Protein AF-0000000083611308 (afdb_homodimer)

Sequence (288 aa):
MVLFYGETPVLLIVFLFNLFTIPSNGWVCGRLFSDLCLDQYDTSAIIVLSLLVIATVFSLIAAILQILCMVKLTYRYLLPSRIFSLCAALCAMASIFYYYEEFIQPSWSQDIALHVSGMISGLAIFQIANFIYVKVANGKLPKEMVLFYGETPVLLIVFLFNLFTIPSNGWVCGRLFSDLCLDQYDTSAIIVLSLLVIATVFSLIAAILQILCMVKLTYRYLLPSRIFSLCAALCAMASIFYYYEEFIQPSWSQDIALHVSGMISGLAIFQIANFIYVKVANGKLPKE

Radius of gyration: 19.96 Å; Cα contacts (8 Å, |Δi|>4): 461; chains: 2; bounding box: 42×67×54 Å

pLDDT: mean 87.14, std 11.05, range [43.41, 98.06]

Structure (mmCIF, N/CA/C/O backbone):
data_AF-0000000083611308-model_v1
#
loop_
_entity.id
_entity.type
_entity.pdbx_description
1 polymer 'Transmembrane protein 150B'
#
loop_
_atom_site.group_PDB
_atom_site.id
_atom_site.type_symbol
_atom_site.label_atom_id
_atom_site.label_alt_id
_atom_site.label_comp_id
_atom_site.label_asym_id
_atom_site.label_entity_id
_atom_site.label_seq_id
_atom_site.pdbx_PDB_ins_code
_atom_site.Cartn_x
_atom_site.Cartn_y
_atom_site.Cartn_z
_atom_site.occupancy
_atom_site.B_iso_or_equiv
_atom_site.auth_seq_id
_atom_site.auth_comp_id
_atom_site.auth_asym_id
_atom_site.auth_atom_id
_atom_site.pdbx_PDB_model_num
ATOM 1 N N . MET A 1 1 ? 3.895 20.406 8.797 1 46.47 1 MET A N 1
ATOM 2 C CA . MET A 1 1 ? 5.164 19.734 9.039 1 46.47 1 MET A CA 1
ATOM 3 C C . MET A 1 1 ? 4.957 18.234 9.234 1 46.47 1 MET A C 1
ATOM 5 O O . MET A 1 1 ? 5.793 17.422 8.828 1 46.47 1 MET A O 1
ATOM 9 N N . VAL A 1 2 ? 3.658 17.797 9.633 1 55.53 2 VAL A N 1
ATOM 10 C CA . VAL A 1 2 ? 3.354 16.484 10.203 1 55.53 2 VAL A CA 1
ATOM 11 C C . VAL A 1 2 ? 3.275 15.445 9.086 1 55.53 2 VAL A C 1
ATOM 13 O O . VAL A 1 2 ? 3.65 14.289 9.289 1 55.53 2 VAL A O 1
ATOM 16 N N . LEU A 1 3 ? 3.188 15.93 7.871 1 58.47 3 LEU A N 1
ATOM 17 C CA . LEU A 1 3 ? 2.92 14.984 6.797 1 58.47 3 LEU A CA 1
ATOM 18 C C . LEU A 1 3 ? 4.184 14.219 6.414 1 58.47 3 LEU A C 1
ATOM 20 O O . LEU A 1 3 ? 4.121 13.031 6.086 1 58.47 3 LEU A O 1
ATOM 24 N N . PHE A 1 4 ? 5.363 14.742 6.801 1 63.34 4 PHE A N 1
ATOM 25 C CA . PHE A 1 4 ? 6.641 14.227 6.32 1 63.34 4 PHE A CA 1
ATOM 26 C C . PHE A 1 4 ? 7.059 12.992 7.113 1 63.34 4 PHE A C 1
ATOM 28 O O . PHE A 1 4 ? 7.59 12.031 6.551 1 63.34 4 PHE A O 1
ATOM 35 N N . TYR A 1 5 ? 6.547 12.914 8.188 1 74.88 5 TYR A N 1
ATOM 36 C CA . TYR A 1 5 ? 7.086 11.898 9.086 1 74.88 5 TYR A CA 1
ATOM 37 C C . TYR A 1 5 ? 6.461 10.539 8.82 1 74.88 5 TYR A C 1
ATOM 39 O O . TYR A 1 5 ? 7.082 9.5 9.062 1 74.88 5 TYR A O 1
ATOM 47 N N . GLY A 1 6 ? 5.434 10.594 8.242 1 85.75 6 GLY A N 1
ATOM 48 C CA . GLY A 1 6 ? 4.801 9.32 7.938 1 85.75 6 GLY A CA 1
ATOM 49 C C . GLY A 1 6 ? 5.199 8.766 6.586 1 85.75 6 GLY A C 1
ATOM 50 O O . GLY A 1 6 ? 5.246 7.547 6.398 1 85.75 6 GLY A O 1
ATOM 51 N N . GLU A 1 7 ? 5.613 9.562 5.715 1 91.56 7 GLU A N 1
ATOM 52 C CA . GLU A 1 7 ? 5.895 9.148 4.344 1 91.56 7 GLU A CA 1
ATOM 53 C C . GLU A 1 7 ? 7.27 8.5 4.238 1 91.56 7 GLU A C 1
ATOM 55 O O . GLU A 1 7 ? 7.441 7.504 3.529 1 91.56 7 GLU A O 1
ATOM 60 N N . THR A 1 8 ? 8.25 9 4.977 1 93.19 8 THR A N 1
ATOM 61 C CA . THR A 1 8 ? 9.641 8.586 4.844 1 93.19 8 THR A CA 1
ATOM 62 C C . THR A 1 8 ? 9.805 7.109 5.191 1 93.19 8 THR A C 1
ATOM 64 O O . THR A 1 8 ? 10.406 6.352 4.43 1 93.19 8 THR A O 1
ATOM 67 N N . PRO A 1 9 ? 9.242 6.645 6.289 1 93.94 9 PRO A N 1
ATOM 68 C CA . PRO A 1 9 ? 9.406 5.223 6.594 1 93.94 9 PRO A CA 1
ATOM 69 C C . PRO A 1 9 ? 8.805 4.316 5.523 1 93.94 9 PRO A C 1
ATOM 71 O O . PRO A 1 9 ? 9.352 3.248 5.23 1 93.94 9 PRO A O 1
ATOM 74 N N . VAL A 1 10 ? 7.68 4.652 5.004 1 95.31 10 VAL A N 1
ATOM 75 C CA . VAL A 1 10 ? 7.062 3.838 3.961 1 95.31 10 VAL A CA 1
ATOM 76 C C . VAL A 1 10 ? 8.008 3.732 2.764 1 95.31 10 VAL A C 1
ATOM 78 O O . VAL A 1 10 ? 8.242 2.639 2.244 1 95.31 10 VAL A O 1
ATOM 81 N N . LEU A 1 11 ? 8.578 4.84 2.379 1 96.31 11 LEU A N 1
ATOM 82 C CA . LEU A 1 11 ? 9.484 4.879 1.235 1 96.31 11 LEU A CA 1
ATOM 83 C C . LEU A 1 11 ? 10.727 4.035 1.497 1 96.31 11 LEU A C 1
ATOM 85 O O . LEU A 1 11 ? 11.18 3.305 0.616 1 96.31 11 LEU A O 1
ATOM 89 N N . LEU A 1 12 ? 11.203 4.121 2.68 1 96.25 12 LEU A N 1
ATOM 90 C CA . LEU A 1 12 ? 12.398 3.357 3.031 1 96.25 12 LEU A CA 1
ATOM 91 C C . LEU A 1 12 ? 12.086 1.865 3.094 1 96.25 12 LEU A C 1
ATOM 93 O O . LEU A 1 12 ? 12.914 1.04 2.693 1 96.25 12 LEU A O 1
ATOM 97 N N . ILE A 1 13 ? 10.992 1.518 3.611 1 96.56 13 ILE A N 1
ATOM 98 C CA . ILE A 1 13 ? 10.578 0.117 3.662 1 96.56 13 ILE A CA 1
ATOM 99 C C . ILE A 1 13 ? 10.445 -0.433 2.244 1 96.56 13 ILE A C 1
ATOM 101 O O . ILE A 1 13 ? 10.93 -1.529 1.949 1 96.56 13 ILE A O 1
ATOM 105 N N . VAL A 1 14 ? 9.781 0.345 1.371 1 96.69 14 VAL A N 1
ATOM 106 C CA . VAL A 1 14 ? 9.641 -0.048 -0.026 1 96.69 14 VAL A CA 1
ATOM 107 C C . VAL A 1 14 ? 11.016 -0.254 -0.651 1 96.69 14 VAL A C 1
ATOM 109 O O . VAL A 1 14 ? 11.258 -1.26 -1.322 1 96.69 14 VAL A O 1
ATOM 112 N N . PHE A 1 15 ? 11.961 0.652 -0.406 1 97.06 15 PHE A N 1
ATOM 113 C CA . PHE A 1 15 ? 13.32 0.576 -0.924 1 97.06 15 PHE A CA 1
ATOM 114 C C . PHE A 1 15 ? 14.016 -0.686 -0.429 1 97.06 15 PHE A C 1
ATOM 116 O O . PHE A 1 15 ? 14.586 -1.438 -1.223 1 97.06 15 PHE A O 1
ATOM 123 N N . LEU A 1 16 ? 13.922 -0.961 0.842 1 97.12 16 LEU A N 1
ATOM 124 C CA . LEU A 1 16 ? 14.633 -2.07 1.466 1 97.12 16 LEU A CA 1
ATOM 125 C C . LEU A 1 16 ? 14.086 -3.408 0.985 1 97.12 16 LEU A C 1
ATOM 127 O O . LEU A 1 16 ? 14.852 -4.336 0.707 1 97.12 16 LEU A O 1
ATOM 131 N N . PHE A 1 17 ? 12.797 -3.529 0.882 1 96.38 17 PHE A N 1
ATOM 132 C CA . PHE A 1 17 ? 12.211 -4.785 0.435 1 96.38 17 PHE A CA 1
ATOM 133 C C . PHE A 1 17 ? 12.57 -5.066 -1.018 1 96.38 17 PHE A C 1
ATOM 135 O O . PHE A 1 17 ? 12.867 -6.211 -1.379 1 96.38 17 PHE A O 1
ATOM 142 N N . ASN A 1 18 ? 12.586 -4.047 -1.811 1 95.12 18 ASN A N 1
ATOM 143 C CA . ASN A 1 18 ? 12.984 -4.254 -3.199 1 95.12 18 ASN A CA 1
ATOM 144 C C . ASN A 1 18 ? 14.461 -4.617 -3.311 1 95.12 18 ASN A C 1
ATOM 146 O O . ASN A 1 18 ? 14.844 -5.449 -4.137 1 95.12 18 ASN A O 1
ATOM 150 N N . LEU A 1 19 ? 15.273 -3.98 -2.502 1 93.69 19 LEU A N 1
ATOM 151 C CA . LEU A 1 19 ? 16.688 -4.297 -2.48 1 93.69 19 LEU A CA 1
ATOM 152 C C . LEU A 1 19 ? 16.922 -5.758 -2.105 1 93.69 19 LEU A C 1
ATOM 154 O O . LEU A 1 19 ? 17.891 -6.375 -2.564 1 93.69 19 LEU A O 1
ATOM 158 N N . PHE A 1 20 ? 16.078 -6.211 -1.318 1 93.44 20 PHE A N 1
ATOM 159 C CA . PHE A 1 20 ? 16.172 -7.594 -0.864 1 93.44 20 PHE A CA 1
ATOM 160 C C . PHE A 1 20 ? 15.594 -8.547 -1.905 1 93.44 20 PHE A C 1
ATOM 162 O O . PHE A 1 20 ? 16.203 -9.578 -2.211 1 93.44 20 PHE A O 1
ATOM 169 N N . THR A 1 21 ? 14.453 -8.227 -2.484 1 92.06 21 THR A N 1
ATOM 170 C CA . THR A 1 21 ? 13.695 -9.141 -3.33 1 92.06 21 THR A CA 1
ATOM 171 C C . THR A 1 21 ? 14.336 -9.266 -4.707 1 92.06 21 THR A C 1
ATOM 173 O O . THR A 1 21 ? 14.375 -10.352 -5.289 1 92.06 21 THR A O 1
ATOM 176 N N . ILE A 1 22 ? 14.906 -8.234 -5.254 1 90.25 22 ILE A N 1
ATOM 177 C CA . ILE A 1 22 ? 15.398 -8.203 -6.625 1 90.25 22 ILE A CA 1
ATOM 178 C C . ILE A 1 22 ? 16.531 -9.219 -6.793 1 90.25 22 ILE A C 1
ATOM 180 O O . ILE A 1 22 ? 16.5 -10.047 -7.703 1 90.25 22 ILE A O 1
ATOM 184 N N . PRO A 1 23 ? 17.469 -9.289 -5.898 1 89.81 23 PRO A N 1
ATOM 185 C CA . PRO A 1 23 ? 18.562 -10.25 -6.09 1 89.81 23 PRO A CA 1
ATOM 186 C C . PRO A 1 23 ? 18.25 -11.625 -5.5 1 89.81 23 PRO A C 1
ATOM 188 O O . PRO A 1 23 ? 19.062 -12.539 -5.578 1 89.81 23 PRO A O 1
ATOM 191 N N . SER A 1 24 ? 17.078 -11.797 -4.969 1 90.44 24 SER A N 1
ATOM 192 C CA . SER A 1 24 ? 16.75 -13.055 -4.312 1 90.44 24 SER A CA 1
ATOM 193 C C . SER A 1 24 ? 16.453 -14.148 -5.328 1 90.44 24 SER A C 1
ATOM 195 O O . SER A 1 24 ? 16.172 -13.859 -6.496 1 90.44 24 SER A O 1
ATOM 197 N N . ASN A 1 25 ? 16.453 -15.438 -4.879 1 88.56 25 ASN A N 1
ATOM 198 C CA . ASN A 1 25 ? 16.203 -16.578 -5.746 1 88.56 25 ASN A CA 1
ATOM 199 C C . ASN A 1 25 ? 14.719 -16.953 -5.773 1 88.56 25 ASN A C 1
ATOM 201 O O . ASN A 1 25 ? 14.359 -18.047 -6.188 1 88.56 25 ASN A O 1
ATOM 205 N N . GLY A 1 26 ? 13.898 -16 -5.41 1 87.5 26 GLY A N 1
ATOM 206 C CA . GLY A 1 26 ? 12.484 -16.328 -5.285 1 87.5 26 GLY A CA 1
ATOM 207 C C . GLY A 1 26 ? 11.68 -15.992 -6.527 1 87.5 26 GLY A C 1
ATOM 208 O O . GLY A 1 26 ? 10.461 -15.844 -6.465 1 87.5 26 GLY A O 1
ATOM 209 N N . TRP A 1 27 ? 12.375 -15.828 -7.559 1 87.81 27 TRP A N 1
ATOM 210 C CA . TRP A 1 27 ? 11.688 -15.594 -8.828 1 87.81 27 TRP A CA 1
ATOM 211 C C . TRP A 1 27 ? 11.57 -16.875 -9.625 1 87.81 27 TRP A C 1
ATOM 213 O O . TRP A 1 27 ? 12.25 -17.875 -9.336 1 87.81 27 TRP A O 1
ATOM 223 N N . VAL A 1 28 ? 10.719 -16.922 -10.594 1 83.19 28 VAL A N 1
ATOM 224 C CA . VAL A 1 28 ? 10.43 -18.141 -11.352 1 83.19 28 VAL A CA 1
ATOM 225 C C . VAL A 1 28 ? 11.719 -18.672 -11.977 1 83.19 28 VAL A C 1
ATOM 227 O O . VAL A 1 28 ? 11.93 -19.891 -12.031 1 83.19 28 VAL A O 1
ATOM 230 N N . CYS A 1 29 ? 12.547 -17.891 -12.336 1 83.06 29 CYS A N 1
ATOM 231 C CA . CYS A 1 29 ? 13.789 -18.281 -12.984 1 83.06 29 CYS A CA 1
ATOM 232 C C . CYS A 1 29 ? 14.953 -18.25 -12 1 83.06 29 CYS A C 1
ATOM 234 O O . CYS A 1 29 ? 16.125 -18.25 -12.398 1 83.06 29 CYS A O 1
ATOM 236 N N . GLY A 1 30 ? 14.586 -18.219 -10.734 1 85.94 30 GLY A N 1
ATOM 237 C CA . GLY A 1 30 ? 15.617 -18.078 -9.719 1 85.94 30 GLY A CA 1
ATOM 238 C C . GLY A 1 30 ? 15.898 -16.625 -9.367 1 85.94 30 GLY A C 1
ATOM 239 O O . GLY A 1 30 ? 15.023 -15.922 -8.867 1 85.94 30 GLY A O 1
ATOM 240 N N . ARG A 1 31 ? 17.094 -16.25 -9.859 1 85.75 31 ARG A N 1
ATOM 241 C CA . ARG A 1 31 ? 17.406 -14.828 -9.68 1 85.75 31 ARG A CA 1
ATOM 242 C C . ARG A 1 31 ? 17.156 -14.047 -10.961 1 85.75 31 ARG A C 1
ATOM 244 O O . ARG A 1 31 ? 17.516 -14.492 -12.055 1 85.75 31 ARG A O 1
ATOM 251 N N . LEU A 1 32 ? 16.5 -12.844 -10.789 1 84.5 32 LEU A N 1
ATOM 252 C CA . LEU A 1 32 ? 16.078 -12.07 -11.945 1 84.5 32 LEU A CA 1
ATOM 253 C C . LEU A 1 32 ? 17.281 -11.68 -12.812 1 84.5 32 LEU A C 1
ATOM 255 O O . LEU A 1 32 ? 17.141 -11.539 -14.031 1 84.5 32 LEU A O 1
ATOM 259 N N . PHE A 1 33 ? 18.438 -11.516 -12.219 1 82.5 33 PHE A N 1
ATOM 260 C CA . PHE A 1 33 ? 19.578 -11.078 -13 1 82.5 33 PHE A CA 1
ATOM 261 C C . PHE A 1 33 ? 20.516 -12.234 -13.297 1 82.5 33 PHE A C 1
ATOM 263 O O . PHE A 1 33 ? 21.641 -12.031 -13.766 1 82.5 33 PHE A O 1
ATOM 270 N N . SER A 1 34 ? 20.047 -13.422 -13.008 1 84.88 34 SER A N 1
ATOM 271 C CA . SER A 1 34 ? 20.859 -14.586 -13.297 1 84.88 34 SER A CA 1
ATOM 272 C C . SER A 1 34 ? 20.922 -14.867 -14.797 1 84.88 34 SER A C 1
ATOM 274 O O . SER A 1 34 ? 20 -14.484 -15.531 1 84.88 34 SER A O 1
ATOM 276 N N . ASP A 1 35 ? 22 -15.578 -15.164 1 85.56 35 ASP A N 1
ATOM 277 C CA . ASP A 1 35 ? 22.141 -15.977 -16.562 1 85.56 35 ASP A CA 1
ATO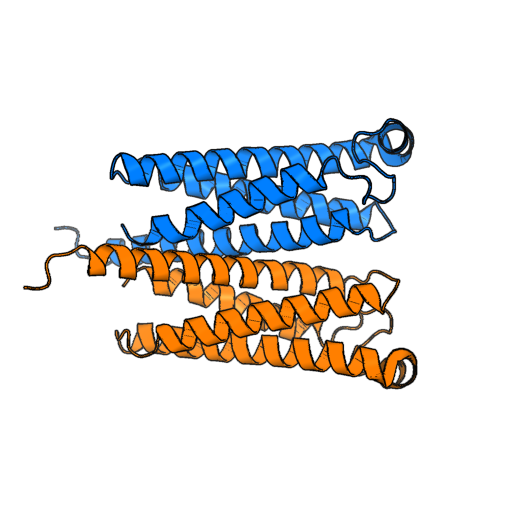M 278 C C . ASP A 1 35 ? 20.969 -16.844 -17 1 85.56 35 ASP A C 1
ATOM 280 O O . ASP A 1 35 ? 20.484 -16.719 -18.125 1 85.56 35 ASP A O 1
ATOM 284 N N . LEU A 1 36 ? 20.531 -17.594 -16.125 1 83.44 36 LEU A N 1
ATOM 285 C CA . LEU A 1 36 ? 19.406 -18.484 -16.422 1 83.44 36 LEU A CA 1
ATOM 286 C C . LEU A 1 36 ? 18.156 -17.672 -16.781 1 83.44 36 LEU A C 1
ATOM 288 O O . LEU A 1 36 ? 17.484 -17.984 -17.766 1 83.44 36 LEU A O 1
ATOM 292 N N . CYS A 1 37 ? 17.906 -16.672 -16.047 1 82 37 CYS A N 1
ATOM 293 C CA . CYS A 1 37 ? 16.703 -15.875 -16.266 1 82 37 CYS A CA 1
ATOM 294 C C . CYS A 1 37 ? 16.859 -15.008 -17.516 1 82 37 CYS A C 1
ATOM 296 O O . CYS A 1 37 ? 15.93 -14.867 -18.312 1 82 37 CYS A O 1
ATOM 298 N N . LEU A 1 38 ? 18.031 -14.5 -17.688 1 83.19 38 LEU A N 1
ATOM 299 C CA . LEU A 1 38 ? 18.281 -13.594 -18.797 1 83.19 38 LEU A CA 1
ATOM 300 C C . LEU A 1 38 ? 18.344 -14.359 -20.109 1 83.19 38 LEU A C 1
ATOM 302 O O . LEU A 1 38 ? 17.984 -13.82 -21.172 1 83.19 38 LEU A O 1
ATOM 306 N N . ASP A 1 39 ? 18.703 -15.602 -20.062 1 84.19 39 ASP A N 1
ATOM 307 C CA . ASP A 1 39 ? 18.766 -16.438 -21.266 1 84.19 39 ASP A CA 1
ATOM 308 C C . ASP A 1 39 ? 17.359 -16.922 -21.641 1 84.19 39 ASP A C 1
ATOM 310 O O . ASP A 1 39 ? 17.016 -16.953 -22.828 1 84.19 39 ASP A O 1
ATOM 314 N N . GLN A 1 40 ? 16.578 -17.219 -20.609 1 81.5 40 GLN A N 1
ATOM 315 C CA . GLN A 1 40 ? 15.281 -17.844 -20.844 1 81.5 40 GLN A CA 1
ATOM 316 C C . GLN A 1 40 ? 14.211 -16.797 -21.141 1 81.5 40 GLN A C 1
ATOM 318 O O . GLN A 1 40 ? 13.32 -17.031 -21.969 1 81.5 40 GLN A O 1
ATOM 323 N N . TYR A 1 41 ? 14.211 -15.688 -20.422 1 77.56 41 TYR A N 1
ATOM 324 C CA . TYR A 1 41 ? 13.156 -14.688 -20.547 1 77.56 41 TYR A CA 1
ATOM 325 C C . TYR A 1 41 ? 13.711 -13.359 -21.016 1 77.56 41 TYR A C 1
ATOM 327 O O . TYR A 1 41 ? 13.141 -12.305 -20.75 1 77.56 41 TYR A O 1
ATOM 335 N N . ASP A 1 42 ? 14.82 -13.305 -21.672 1 79.75 42 ASP A N 1
ATOM 336 C CA . ASP A 1 42 ? 15.719 -12.242 -22.094 1 79.75 42 ASP A CA 1
ATOM 337 C C . ASP A 1 42 ? 15.047 -10.875 -21.984 1 79.75 42 ASP A C 1
ATOM 339 O O . ASP A 1 42 ? 15.219 -10.172 -20.984 1 79.75 42 ASP A O 1
ATOM 343 N N . THR A 1 43 ? 13.953 -10.711 -22.938 1 83.56 43 THR A N 1
ATOM 344 C CA . THR A 1 43 ? 13.406 -9.359 -23.016 1 83.56 43 THR A CA 1
ATOM 345 C C . THR A 1 43 ? 12.461 -9.094 -21.844 1 83.56 43 THR A C 1
ATOM 347 O O . THR A 1 43 ? 12.5 -8.016 -21.25 1 83.56 43 THR A O 1
ATOM 350 N N . SER A 1 44 ? 11.75 -10.07 -21.516 1 86.88 44 SER A N 1
ATOM 351 C CA . SER A 1 44 ? 10.758 -9.891 -20.453 1 86.88 44 SER A CA 1
ATOM 352 C C . SER A 1 44 ? 11.43 -9.719 -19.094 1 86.88 44 SER A C 1
ATOM 354 O O . SER A 1 44 ? 11.031 -8.859 -18.297 1 86.88 44 SER A O 1
ATOM 356 N N . ALA A 1 45 ? 12.461 -10.461 -18.906 1 87.38 45 ALA A N 1
ATOM 357 C CA . ALA A 1 45 ? 13.18 -10.375 -17.641 1 87.38 45 ALA A CA 1
ATOM 358 C C . ALA A 1 45 ? 13.867 -9.016 -17.5 1 87.38 45 ALA A C 1
ATOM 360 O O . ALA A 1 45 ? 13.875 -8.422 -16.406 1 87.38 45 ALA A O 1
ATOM 361 N N . ILE A 1 46 ? 14.367 -8.523 -18.625 1 89 46 ILE A N 1
ATOM 362 C CA . ILE A 1 46 ? 15.07 -7.25 -18.625 1 89 46 ILE A CA 1
ATOM 363 C C . ILE A 1 46 ? 14.086 -6.117 -18.328 1 89 46 ILE A C 1
ATOM 365 O O . ILE A 1 46 ? 14.398 -5.191 -17.578 1 89 46 ILE A O 1
ATOM 369 N N . ILE A 1 47 ? 12.938 -6.148 -18.906 1 91.56 47 ILE A N 1
ATOM 370 C CA . ILE A 1 47 ? 11.93 -5.117 -18.703 1 91.56 47 ILE A CA 1
ATOM 371 C C . ILE A 1 47 ? 11.5 -5.113 -17.234 1 91.56 47 ILE A C 1
ATOM 373 O O . ILE A 1 47 ? 11.461 -4.059 -16.594 1 91.56 47 ILE A O 1
ATOM 377 N N . VAL A 1 48 ? 11.242 -6.297 -16.688 1 92.19 48 VAL A N 1
ATOM 378 C CA . VAL A 1 48 ? 10.812 -6.43 -15.297 1 92.19 48 VAL A CA 1
ATOM 379 C C . VAL A 1 48 ? 11.906 -5.914 -14.367 1 92.19 48 VAL A C 1
ATOM 381 O O . VAL A 1 48 ? 11.648 -5.105 -13.477 1 92.19 48 VAL A O 1
ATOM 384 N N . LEU A 1 49 ? 13.055 -6.371 -14.633 1 92.06 49 LEU A N 1
ATOM 385 C CA . LEU A 1 49 ? 14.188 -5.984 -13.805 1 92.06 49 LEU A CA 1
ATOM 386 C C . LEU A 1 49 ? 14.438 -4.48 -13.891 1 92.06 49 LEU A C 1
ATOM 388 O O . LEU A 1 49 ? 14.617 -3.82 -12.859 1 92.06 49 LEU A O 1
ATOM 392 N N . SER A 1 50 ? 14.438 -3.912 -15.039 1 93.44 50 SER A N 1
ATOM 393 C CA . SER A 1 50 ? 14.695 -2.488 -15.227 1 93.44 50 SER A CA 1
ATOM 394 C C . SER A 1 50 ? 13.648 -1.64 -14.508 1 93.44 50 SER A C 1
ATOM 396 O O . SER A 1 50 ? 13.992 -0.692 -13.797 1 93.44 50 SER A O 1
ATOM 398 N N . LEU A 1 51 ? 12.43 -1.983 -14.672 1 96.12 51 LEU A N 1
ATOM 399 C CA . LEU A 1 51 ? 11.344 -1.231 -14.047 1 96.12 51 LEU A CA 1
ATOM 400 C C . LEU A 1 51 ? 11.43 -1.318 -12.523 1 96.12 51 LEU A C 1
ATOM 402 O O . LEU A 1 51 ? 11.211 -0.324 -11.828 1 96.12 51 LEU A O 1
ATOM 406 N N . LEU A 1 52 ? 11.727 -2.488 -12.031 1 96 52 LEU A N 1
ATOM 407 C CA . LEU A 1 52 ? 11.836 -2.668 -10.586 1 96 52 LEU A CA 1
ATOM 408 C C . LEU A 1 52 ? 13.023 -1.882 -10.031 1 96 52 LEU A C 1
ATOM 410 O O . LEU A 1 52 ? 12.922 -1.271 -8.961 1 96 52 LEU A O 1
ATOM 414 N N . VAL A 1 53 ? 14.109 -1.877 -10.727 1 94.75 53 VAL A N 1
ATOM 415 C CA . VAL A 1 53 ? 15.289 -1.137 -10.297 1 94.75 53 VAL A CA 1
ATOM 416 C C . VAL A 1 53 ? 15 0.362 -10.312 1 94.75 53 VAL A C 1
ATOM 418 O O . VAL A 1 53 ? 15.352 1.081 -9.375 1 94.75 53 VAL A O 1
ATOM 421 N N . ILE A 1 54 ? 14.328 0.819 -11.328 1 95.88 54 ILE A N 1
ATOM 422 C CA . ILE A 1 54 ? 13.945 2.225 -11.398 1 95.88 54 ILE A CA 1
ATOM 423 C C . ILE A 1 54 ? 13.031 2.574 -10.227 1 95.88 54 ILE A C 1
ATOM 425 O O . ILE A 1 54 ? 13.219 3.6 -9.57 1 95.88 54 ILE A O 1
ATOM 429 N N . ALA A 1 55 ? 12.039 1.74 -9.977 1 97.31 55 ALA A N 1
ATOM 430 C CA . ALA A 1 55 ? 11.141 1.959 -8.844 1 97.31 55 ALA A CA 1
ATOM 431 C C . ALA A 1 55 ? 11.914 2.045 -7.531 1 97.31 55 ALA A C 1
ATOM 433 O O . ALA A 1 55 ? 11.617 2.891 -6.684 1 97.31 55 ALA A O 1
ATOM 434 N N . THR A 1 56 ? 12.898 1.211 -7.379 1 97.12 56 THR A N 1
ATOM 435 C CA . THR A 1 56 ? 13.711 1.161 -6.168 1 97.12 56 THR A CA 1
ATOM 436 C C . THR A 1 56 ? 14.531 2.439 -6.008 1 97.12 56 THR A C 1
ATOM 438 O O . THR A 1 56 ? 14.523 3.057 -4.941 1 97.12 56 THR A O 1
ATOM 441 N N . VAL A 1 57 ? 15.156 2.84 -7.035 1 96.81 57 VAL A N 1
ATOM 442 C CA . VAL A 1 57 ? 15.984 4.043 -7 1 96.81 57 VAL A CA 1
ATOM 443 C C . VAL A 1 57 ? 15.109 5.266 -6.758 1 96.81 57 VAL A C 1
ATOM 445 O O . VAL A 1 57 ? 15.445 6.133 -5.949 1 96.81 57 VAL A O 1
ATOM 448 N N . PHE A 1 58 ? 14 5.344 -7.434 1 97.94 58 PHE A N 1
ATOM 449 C CA . PHE A 1 58 ? 13.094 6.477 -7.27 1 97.94 58 PHE A CA 1
ATOM 450 C C . PHE A 1 58 ? 12.555 6.535 -5.844 1 97.94 58 PHE A C 1
ATOM 452 O O . PHE A 1 58 ? 12.352 7.621 -5.297 1 97.94 58 PHE A O 1
ATOM 459 N N . SER A 1 59 ? 12.266 5.352 -5.234 1 97.5 59 SER A N 1
ATOM 460 C CA . SER A 1 59 ? 11.828 5.336 -3.844 1 97.5 59 SER A CA 1
ATOM 461 C C . SER A 1 59 ? 12.906 5.887 -2.916 1 97.5 59 SER A C 1
ATOM 463 O O . SER A 1 59 ? 12.602 6.625 -1.976 1 97.5 59 SER A O 1
ATOM 465 N N . LEU A 1 60 ? 14.117 5.559 -3.156 1 97.38 60 LEU A N 1
ATOM 466 C CA . LEU A 1 60 ? 15.227 6.062 -2.359 1 97.38 60 LEU A CA 1
ATOM 467 C C . LEU A 1 60 ? 15.383 7.57 -2.525 1 97.38 60 LEU A C 1
ATOM 469 O O . LEU A 1 60 ? 15.555 8.297 -1.542 1 97.38 60 LEU A O 1
ATOM 473 N N . ILE A 1 61 ? 15.328 8.031 -3.748 1 97.19 61 ILE A N 1
ATOM 474 C CA . ILE A 1 61 ? 15.445 9.461 -4.012 1 97.19 61 ILE A CA 1
ATOM 475 C C . ILE A 1 61 ? 14.32 10.211 -3.301 1 97.19 61 ILE A C 1
ATOM 477 O O . ILE A 1 61 ? 14.562 11.234 -2.66 1 97.19 61 ILE A O 1
ATOM 481 N N . ALA A 1 62 ? 13.102 9.68 -3.428 1 96.62 62 ALA A N 1
ATOM 482 C CA . ALA A 1 62 ? 11.961 10.305 -2.756 1 96.62 62 ALA A CA 1
ATOM 483 C C . ALA A 1 62 ? 12.188 10.367 -1.249 1 96.62 62 ALA A C 1
ATOM 485 O O . ALA A 1 62 ? 11.914 11.398 -0.621 1 96.62 62 ALA A O 1
ATOM 486 N N . ALA A 1 63 ? 12.727 9.336 -0.678 1 95.88 63 ALA A N 1
ATOM 487 C CA . ALA A 1 63 ? 12.992 9.297 0.758 1 95.88 63 ALA A CA 1
ATOM 488 C C . ALA A 1 63 ? 14.047 10.32 1.149 1 95.88 63 ALA A C 1
ATOM 490 O O . ALA A 1 63 ? 13.891 11.031 2.148 1 95.88 63 ALA A O 1
ATOM 491 N N . ILE A 1 64 ? 15.07 10.375 0.368 1 96 64 ILE A N 1
ATOM 492 C CA . ILE A 1 64 ? 16.141 11.32 0.642 1 96 64 ILE A CA 1
ATOM 493 C C . ILE A 1 64 ? 15.609 12.75 0.595 1 96 64 ILE A C 1
ATOM 495 O O . ILE A 1 64 ? 15.914 13.562 1.471 1 96 64 ILE A O 1
ATOM 499 N N . LEU A 1 65 ? 14.828 13.07 -0.398 1 94.94 65 LEU A N 1
ATOM 500 C CA . LEU A 1 65 ? 14.25 14.398 -0.534 1 94.94 65 LEU A CA 1
ATOM 501 C C . LEU A 1 65 ? 13.336 14.719 0.642 1 94.94 65 LEU A C 1
ATOM 503 O O . LEU A 1 65 ? 13.328 15.844 1.141 1 94.94 65 LEU A O 1
ATOM 507 N N . GLN A 1 66 ? 12.602 13.719 1.1 1 92 66 GLN A N 1
ATOM 508 C CA . GLN A 1 66 ? 11.742 13.922 2.264 1 92 66 GLN A CA 1
ATOM 509 C C . GLN A 1 66 ? 12.562 14.18 3.52 1 92 66 GLN A C 1
ATOM 511 O O . GLN A 1 66 ? 12.219 15.039 4.332 1 92 66 GLN A O 1
ATOM 516 N N . ILE A 1 67 ? 13.594 13.445 3.672 1 91.75 67 ILE A N 1
ATOM 517 C CA . ILE A 1 67 ? 14.477 13.617 4.82 1 91.75 67 ILE A CA 1
ATOM 518 C C . ILE A 1 67 ? 15.094 15.016 4.793 1 91.75 67 ILE A C 1
ATOM 520 O O . ILE A 1 67 ? 15.195 15.68 5.824 1 91.75 67 ILE A O 1
ATOM 524 N N . LEU A 1 68 ? 15.477 15.469 3.637 1 92.19 68 LEU A N 1
ATOM 525 C CA . LEU A 1 68 ? 16.031 16.812 3.498 1 92.19 68 LEU A CA 1
ATOM 526 C C . LEU A 1 68 ? 15.008 17.875 3.9 1 92.19 68 LEU A C 1
ATOM 528 O O . LEU A 1 68 ? 15.367 18.875 4.516 1 92.19 68 LEU A O 1
ATOM 532 N N . CYS A 1 69 ? 13.742 17.594 3.531 1 87.62 69 CYS A N 1
ATOM 533 C CA . CYS A 1 69 ? 12.688 18.516 3.957 1 87.62 69 CYS A CA 1
ATOM 534 C C . CYS A 1 69 ? 12.594 18.578 5.477 1 87.62 69 CYS A C 1
ATOM 536 O O . CYS A 1 69 ? 12.43 19.656 6.051 1 87.62 69 CYS A O 1
ATOM 538 N N . MET A 1 70 ? 12.758 17.484 6.133 1 84.38 70 MET A N 1
ATOM 539 C CA . MET A 1 70 ? 12.625 17.391 7.586 1 84.38 70 MET A CA 1
ATOM 540 C C . MET A 1 70 ? 13.812 18.031 8.281 1 84.38 70 MET A C 1
ATOM 542 O O . MET A 1 70 ? 13.641 18.797 9.242 1 84.38 70 MET A O 1
ATOM 546 N N . VAL A 1 71 ? 14.961 17.781 7.797 1 86.56 71 VAL A N 1
ATOM 547 C CA . VAL A 1 71 ? 16.188 18.25 8.453 1 86.56 71 VAL A CA 1
ATOM 548 C C . VAL A 1 71 ? 16.344 19.75 8.234 1 86.56 71 VAL A C 1
ATOM 550 O O . VAL A 1 71 ? 16.688 20.484 9.164 1 86.56 71 VAL A O 1
ATOM 553 N N . LYS A 1 72 ? 16.031 20.234 7.105 1 89.31 72 LYS A N 1
ATOM 554 C CA . LYS A 1 72 ? 16.219 21.641 6.785 1 89.31 72 LYS A CA 1
ATOM 555 C C . LYS A 1 72 ? 14.953 22.438 7.109 1 89.31 72 LYS A C 1
ATOM 557 O O . LYS A 1 72 ? 14.922 23.672 6.938 1 89.31 72 LYS A O 1
ATOM 562 N N . LEU A 1 73 ? 13.93 21.672 7.473 1 83.62 73 LEU A N 1
ATOM 563 C CA . LEU A 1 73 ? 12.672 22.312 7.824 1 83.62 73 LEU A CA 1
ATOM 564 C C . LEU A 1 73 ? 12.18 23.203 6.68 1 83.62 73 LEU A C 1
ATOM 566 O O . LEU A 1 73 ? 11.867 24.375 6.891 1 83.62 73 LEU A O 1
ATOM 570 N N . THR A 1 74 ? 12.195 22.641 5.477 1 86 74 THR A N 1
ATOM 571 C CA . THR A 1 74 ? 11.742 23.344 4.281 1 86 74 THR A CA 1
ATOM 572 C C . THR A 1 74 ? 10.789 22.484 3.471 1 86 74 THR A C 1
ATOM 574 O O . THR A 1 74 ? 10.812 21.25 3.586 1 86 74 THR A O 1
ATOM 577 N N . TYR A 1 75 ? 9.93 23.125 2.619 1 84.5 75 TYR A N 1
ATOM 578 C CA . TYR A 1 75 ? 8.984 22.406 1.775 1 84.5 75 TYR A CA 1
ATOM 579 C C . TYR A 1 75 ? 9.445 22.391 0.324 1 84.5 75 TYR A C 1
ATOM 581 O O . TYR A 1 75 ? 8.734 21.891 -0.555 1 84.5 75 TYR A O 1
ATOM 589 N N . ARG A 1 76 ? 10.602 22.844 0.079 1 88 76 ARG A N 1
ATOM 590 C CA . ARG A 1 76 ? 11.125 23.031 -1.271 1 88 76 ARG A CA 1
ATOM 591 C C . ARG A 1 76 ? 11.211 21.703 -2.01 1 88 76 ARG A C 1
ATOM 593 O O . ARG A 1 76 ? 11 21.641 -3.223 1 88 76 ARG A O 1
ATOM 600 N N . TYR A 1 77 ? 11.469 20.625 -1.271 1 90.81 77 TYR A N 1
ATOM 601 C CA . TYR A 1 77 ? 11.734 19.344 -1.918 1 90.81 77 TYR A CA 1
ATOM 602 C C . TYR A 1 77 ? 10.523 18.422 -1.825 1 90.81 77 TYR A C 1
ATOM 604 O O . TYR A 1 77 ? 10.578 17.266 -2.23 1 90.81 77 TYR A O 1
ATOM 612 N N . LEU A 1 78 ? 9.438 18.938 -1.366 1 88.56 78 LEU A N 1
ATOM 613 C CA . LEU A 1 78 ? 8.258 18.109 -1.128 1 88.56 78 LEU A CA 1
ATOM 614 C C . LEU A 1 78 ? 7.629 17.656 -2.443 1 88.56 78 LEU A C 1
ATOM 616 O O . LEU A 1 78 ? 7.352 16.469 -2.633 1 88.56 78 LEU A O 1
ATOM 620 N N . LEU A 1 79 ? 7.457 18.625 -3.344 1 89.94 79 LEU A N 1
ATOM 621 C CA . LEU A 1 79 ? 6.809 18.312 -4.609 1 89.94 79 LEU A CA 1
ATOM 622 C C . LEU A 1 79 ? 7.652 17.328 -5.422 1 89.94 79 LEU A C 1
ATOM 624 O O . LEU A 1 79 ? 7.148 16.297 -5.883 1 89.94 79 LEU A O 1
ATOM 628 N N . PRO A 1 80 ? 8.922 17.625 -5.59 1 94.12 80 PRO A N 1
ATOM 629 C CA . PRO A 1 80 ? 9.75 16.625 -6.277 1 94.12 80 PRO A CA 1
ATOM 630 C C . PRO A 1 80 ? 9.695 15.25 -5.621 1 94.12 80 PRO A C 1
ATOM 632 O O . PRO A 1 80 ? 9.656 14.234 -6.32 1 94.12 80 PRO A O 1
ATOM 635 N N . SER A 1 81 ? 9.719 15.156 -4.32 1 93.62 81 SER A N 1
ATOM 636 C CA . SER A 1 81 ? 9.633 13.883 -3.613 1 93.62 81 SER A CA 1
ATOM 637 C C . SER A 1 81 ? 8.359 13.133 -3.979 1 93.62 81 SER A C 1
ATOM 639 O O . SER A 1 81 ? 8.391 11.922 -4.219 1 93.62 81 SER A O 1
ATOM 641 N N . ARG A 1 82 ? 7.297 13.812 -4.078 1 92.06 82 ARG A N 1
ATOM 642 C CA . ARG A 1 82 ? 6.016 13.188 -4.398 1 92.06 82 ARG A CA 1
ATOM 643 C C . ARG A 1 82 ? 5.98 12.719 -5.848 1 92.06 82 ARG A C 1
ATOM 645 O O . ARG A 1 82 ? 5.371 11.695 -6.16 1 92.06 82 ARG A O 1
ATOM 652 N N . ILE A 1 83 ? 6.641 13.469 -6.719 1 94.75 83 ILE A N 1
ATOM 653 C CA . ILE A 1 83 ? 6.719 13.062 -8.117 1 94.75 83 ILE A CA 1
ATOM 654 C C . ILE A 1 83 ? 7.52 11.766 -8.234 1 94.75 83 ILE A C 1
ATOM 656 O O . ILE A 1 83 ? 7.102 10.836 -8.922 1 94.75 83 ILE A O 1
ATOM 660 N N . PHE A 1 84 ? 8.586 11.719 -7.535 1 96.19 84 PHE A N 1
ATOM 661 C CA . PHE A 1 84 ? 9.406 10.508 -7.559 1 96.19 84 PHE A CA 1
ATOM 662 C C . PHE A 1 84 ? 8.641 9.336 -6.961 1 96.19 84 PHE A C 1
ATOM 664 O O . PHE A 1 84 ? 8.766 8.203 -7.438 1 96.19 84 PHE A O 1
ATOM 671 N N . SER A 1 85 ? 7.891 9.562 -5.887 1 95.94 85 SER A N 1
ATOM 672 C CA . SER A 1 85 ? 7.09 8.5 -5.285 1 95.94 85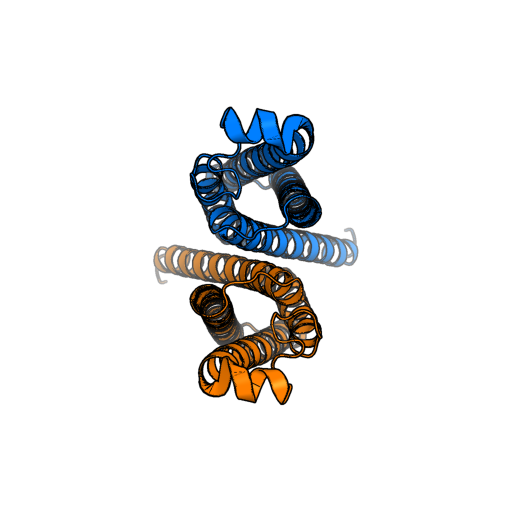 SER A CA 1
ATOM 673 C C . SER A 1 85 ? 6.047 7.973 -6.262 1 95.94 85 SER A C 1
ATOM 675 O O . SER A 1 85 ? 5.82 6.766 -6.344 1 95.94 85 SER A O 1
ATOM 677 N N . LEU A 1 86 ? 5.441 8.867 -6.977 1 96.62 86 LEU A N 1
ATOM 678 C CA . LEU A 1 86 ? 4.445 8.477 -7.965 1 96.62 86 LEU A CA 1
ATOM 679 C C . LEU A 1 86 ? 5.078 7.648 -9.078 1 96.62 86 LEU A C 1
ATOM 681 O O . LEU A 1 86 ? 4.531 6.617 -9.477 1 96.62 86 LEU A O 1
ATOM 685 N N . CYS A 1 87 ? 6.18 8.102 -9.539 1 97.19 87 CYS A N 1
ATOM 686 C CA . CYS A 1 87 ? 6.887 7.375 -10.586 1 97.19 87 CYS A CA 1
ATOM 687 C C . CYS A 1 87 ? 7.305 5.992 -10.102 1 97.19 87 CYS A C 1
ATOM 689 O O . CYS A 1 87 ? 7.195 5.012 -10.844 1 97.19 87 CYS A O 1
ATOM 691 N N . ALA A 1 88 ? 7.793 5.988 -8.891 1 97.62 88 ALA A N 1
ATOM 692 C CA . ALA A 1 88 ? 8.18 4.703 -8.312 1 97.62 88 ALA A CA 1
ATOM 693 C C . ALA A 1 88 ? 6.992 3.746 -8.258 1 97.62 88 ALA A C 1
ATOM 695 O O . ALA A 1 88 ? 7.121 2.566 -8.594 1 97.62 88 ALA A O 1
ATOM 696 N N . ALA A 1 89 ? 5.871 4.219 -7.859 1 97.25 89 ALA A N 1
ATOM 697 C CA . ALA A 1 89 ? 4.66 3.406 -7.77 1 97.25 89 ALA A CA 1
ATOM 698 C C . ALA A 1 89 ? 4.258 2.863 -9.141 1 97.25 89 ALA A C 1
ATOM 700 O O . ALA A 1 89 ? 3.959 1.676 -9.281 1 97.25 89 ALA A O 1
ATOM 701 N N . LEU A 1 90 ? 4.297 3.68 -10.117 1 96.69 90 LEU A N 1
ATOM 702 C CA . LEU A 1 90 ? 3.904 3.287 -11.469 1 96.69 90 LEU A CA 1
ATOM 703 C C . LEU A 1 90 ? 4.867 2.246 -12.031 1 96.69 90 LEU A C 1
ATOM 705 O O . LEU A 1 90 ? 4.434 1.253 -12.625 1 96.69 90 LEU A O 1
ATOM 709 N N . CYS A 1 91 ? 6.109 2.473 -11.828 1 96.88 91 CYS A N 1
ATOM 710 C CA . CYS A 1 91 ? 7.105 1.531 -12.32 1 96.88 91 CYS A CA 1
ATOM 711 C C . CYS A 1 91 ? 6.977 0.182 -11.625 1 96.88 91 CYS A C 1
ATOM 713 O O . CYS A 1 91 ? 7.062 -0.865 -12.266 1 96.88 91 CYS A O 1
ATOM 715 N N . ALA A 1 92 ? 6.797 0.248 -10.305 1 96.31 92 ALA A N 1
ATOM 716 C CA . ALA A 1 92 ? 6.648 -0.997 -9.555 1 96.31 92 ALA A CA 1
ATOM 717 C C . ALA A 1 92 ? 5.422 -1.774 -10.023 1 96.31 92 ALA A C 1
ATOM 719 O O . ALA A 1 92 ? 5.492 -2.986 -10.25 1 96.31 92 ALA A O 1
ATOM 720 N N . MET A 1 93 ? 4.348 -1.091 -10.266 1 94.81 93 MET A N 1
ATOM 721 C CA . MET A 1 93 ? 3.123 -1.738 -10.727 1 94.81 93 MET A CA 1
ATOM 722 C C . MET A 1 93 ? 3.299 -2.287 -12.141 1 94.81 93 MET A C 1
ATOM 724 O O . MET A 1 93 ? 2.941 -3.434 -12.414 1 94.81 93 MET A O 1
ATOM 728 N N . ALA A 1 94 ? 3.824 -1.521 -12.953 1 93.88 94 ALA A N 1
ATOM 729 C CA . ALA A 1 94 ? 4.047 -1.949 -14.328 1 93.88 94 ALA A CA 1
ATOM 730 C C . ALA A 1 94 ? 4.938 -3.188 -14.383 1 93.88 94 ALA A C 1
ATOM 732 O O . ALA A 1 94 ? 4.684 -4.113 -15.156 1 93.88 94 ALA A O 1
ATOM 733 N N . SER A 1 95 ? 5.945 -3.168 -13.531 1 93.44 95 SER A N 1
ATOM 734 C CA . SER A 1 95 ? 6.879 -4.289 -13.508 1 93.44 95 SER A CA 1
ATOM 735 C C . SER A 1 95 ? 6.18 -5.586 -13.125 1 93.44 95 SER A C 1
ATOM 737 O O . SER A 1 95 ? 6.277 -6.586 -13.844 1 93.44 95 SER A O 1
ATOM 739 N N . ILE A 1 96 ? 5.48 -5.59 -12.039 1 90.31 96 ILE A N 1
ATOM 740 C CA . ILE A 1 96 ? 4.914 -6.812 -11.484 1 90.31 96 ILE A CA 1
ATOM 741 C C . ILE A 1 96 ? 3.746 -7.281 -12.344 1 90.31 96 ILE A C 1
ATOM 743 O O . ILE A 1 96 ? 3.568 -8.484 -12.562 1 90.31 96 ILE A O 1
ATOM 747 N N . PHE A 1 97 ? 2.998 -6.383 -12.914 1 86.44 97 PHE A N 1
ATOM 748 C CA . PHE A 1 97 ? 1.91 -6.797 -13.789 1 86.44 97 PHE A CA 1
ATOM 749 C C . PHE A 1 97 ? 2.457 -7.355 -15.102 1 86.44 97 PHE A C 1
ATOM 751 O O . PHE A 1 97 ? 1.899 -8.305 -15.656 1 86.44 97 PHE A O 1
ATOM 758 N N . TYR A 1 98 ? 3.523 -6.746 -15.555 1 88.25 98 TYR A N 1
ATOM 759 C CA . TYR A 1 98 ? 4.184 -7.305 -16.719 1 88.25 98 TYR A CA 1
ATOM 760 C C . TYR A 1 98 ? 4.742 -8.688 -16.422 1 88.25 98 TYR A C 1
ATOM 762 O O . TYR A 1 98 ? 4.668 -9.594 -17.266 1 88.25 98 TYR A O 1
ATOM 770 N N . TYR A 1 99 ? 5.281 -8.82 -15.234 1 87.56 99 TYR A N 1
ATOM 771 C CA . TYR A 1 99 ? 5.789 -10.117 -14.797 1 87.56 99 TYR A CA 1
ATOM 772 C C . TYR A 1 99 ? 4.691 -11.172 -14.836 1 87.56 99 TYR A C 1
ATOM 774 O O . TYR A 1 99 ? 4.906 -12.281 -15.328 1 87.56 99 TYR A O 1
ATOM 782 N N . TYR A 1 100 ? 3.516 -10.891 -14.352 1 83.06 100 TYR A N 1
ATOM 783 C CA . TYR A 1 100 ? 2.414 -11.844 -14.297 1 83.06 100 TYR A CA 1
ATOM 784 C C . TYR A 1 100 ? 1.932 -12.203 -15.695 1 83.06 100 TYR A C 1
ATOM 786 O O . TYR A 1 100 ? 1.462 -13.32 -15.938 1 83.06 100 TYR A O 1
ATOM 794 N N . GLU A 1 101 ? 2.053 -11.32 -16.609 1 81.5 101 GLU A N 1
ATOM 795 C CA . GLU A 1 101 ? 1.63 -11.57 -17.984 1 81.5 101 GLU A CA 1
ATOM 796 C C . GLU A 1 101 ? 2.604 -12.508 -18.703 1 81.5 101 GLU A C 1
ATOM 798 O O . GLU A 1 101 ? 2.189 -13.359 -19.484 1 81.5 101 GLU A O 1
ATOM 803 N N . GLU A 1 102 ? 3.818 -12.391 -18.297 1 79.06 102 GLU A N 1
ATOM 804 C CA . GLU A 1 102 ? 4.844 -13.086 -19.062 1 79.06 102 GLU A CA 1
ATOM 805 C C . GLU A 1 102 ? 5.262 -14.383 -18.375 1 79.06 102 GLU A C 1
ATOM 807 O O . GLU A 1 102 ? 5.672 -15.344 -19.031 1 79.06 102 GLU A O 1
ATOM 812 N N . PHE A 1 103 ? 5.121 -14.219 -16.984 1 72.88 103 PHE A N 1
ATOM 813 C CA . PHE A 1 103 ? 5.645 -15.352 -16.234 1 72.88 103 PHE A CA 1
ATOM 814 C C . PHE A 1 103 ? 4.508 -16.156 -15.602 1 72.88 103 PHE A C 1
ATOM 816 O O . PHE A 1 103 ? 3.523 -15.586 -15.133 1 72.88 103 PHE A O 1
ATOM 823 N N . ILE A 1 104 ? 4.242 -17.312 -15.875 1 63.44 104 ILE A N 1
ATOM 824 C CA . ILE A 1 104 ? 3.064 -18.125 -15.578 1 63.44 104 ILE A CA 1
ATOM 825 C C . ILE A 1 104 ? 3.139 -18.641 -14.141 1 63.44 104 ILE A C 1
ATOM 827 O O . ILE A 1 104 ? 2.113 -18.953 -13.539 1 63.44 104 ILE A O 1
ATOM 831 N N . GLN A 1 105 ? 4.301 -18.469 -13.531 1 66.19 105 GLN A N 1
ATOM 832 C CA . GLN A 1 105 ? 4.336 -19.109 -12.227 1 66.19 105 GLN A CA 1
ATOM 833 C C . GLN A 1 105 ? 4.586 -18.094 -11.117 1 66.19 105 GLN A C 1
ATOM 835 O O . GLN A 1 105 ? 5.453 -17.234 -11.242 1 66.19 105 GLN A O 1
ATOM 840 N N . PRO A 1 106 ? 3.748 -18.266 -10.156 1 63.22 106 PRO A N 1
ATOM 841 C CA . PRO A 1 106 ? 3.977 -17.406 -8.984 1 63.22 106 PRO A CA 1
ATOM 842 C C . PRO A 1 106 ? 5.219 -17.797 -8.195 1 63.22 106 PRO A C 1
ATOM 844 O O . PRO A 1 106 ? 5.594 -18.984 -8.18 1 63.22 106 PRO A O 1
ATOM 847 N N . SER A 1 107 ? 5.883 -16.734 -7.703 1 79.62 107 SER A N 1
ATOM 848 C CA . SER A 1 107 ? 7.059 -16.906 -6.859 1 79.62 107 SER A CA 1
ATOM 849 C C . SER A 1 107 ? 7.02 -15.977 -5.652 1 79.62 107 SER A C 1
ATOM 851 O O . SER A 1 107 ? 6.273 -14.992 -5.645 1 79.62 107 SER A O 1
ATOM 853 N N . TRP A 1 108 ? 7.773 -16.312 -4.688 1 83.62 108 TRP A N 1
ATOM 854 C CA . TRP A 1 108 ? 7.664 -15.57 -3.439 1 83.62 108 TRP A CA 1
ATOM 855 C C . TRP A 1 108 ? 8.258 -14.172 -3.59 1 83.62 108 TRP A C 1
ATOM 857 O O . TRP A 1 108 ? 7.777 -13.219 -2.977 1 83.62 108 TRP A O 1
ATOM 867 N N . SER A 1 109 ? 9.266 -14.023 -4.352 1 87.56 109 SER A N 1
ATOM 868 C CA . SER A 1 109 ? 9.836 -12.695 -4.578 1 87.56 109 SER A CA 1
ATOM 869 C C . SER A 1 109 ? 8.844 -11.789 -5.309 1 87.56 109 SER A C 1
ATOM 871 O O . SER A 1 109 ? 8.75 -10.602 -5.012 1 87.56 109 SER A O 1
ATOM 873 N N . GLN A 1 110 ? 8.141 -12.406 -6.184 1 87.38 110 GLN A N 1
ATOM 874 C CA . GLN A 1 110 ? 7.133 -11.633 -6.898 1 87.38 110 GLN A CA 1
ATOM 875 C C . GLN A 1 110 ? 6 -11.203 -5.969 1 87.38 110 GLN A C 1
ATOM 877 O O . GLN A 1 110 ? 5.469 -10.102 -6.098 1 87.38 110 GLN A O 1
ATOM 882 N N . ASP A 1 111 ? 5.652 -12.008 -5.055 1 86.88 111 ASP A N 1
ATOM 883 C CA . ASP A 1 111 ? 4.594 -11.695 -4.098 1 86.88 111 ASP A CA 1
ATOM 884 C C . ASP A 1 111 ? 4.992 -10.523 -3.205 1 86.88 111 ASP A C 1
ATOM 886 O O . ASP A 1 111 ? 4.195 -9.609 -2.982 1 86.88 111 ASP A O 1
ATOM 890 N N . ILE A 1 112 ? 6.184 -10.586 -2.734 1 90.94 112 ILE A N 1
ATOM 891 C CA . ILE A 1 112 ? 6.676 -9.5 -1.898 1 90.94 112 ILE A CA 1
ATOM 892 C C . ILE A 1 112 ? 6.723 -8.211 -2.709 1 90.94 112 ILE A C 1
ATOM 894 O O . ILE A 1 112 ? 6.285 -7.156 -2.236 1 90.94 112 ILE A O 1
ATOM 898 N N . ALA A 1 113 ? 7.199 -8.344 -3.92 1 93.19 113 ALA A N 1
ATOM 899 C CA . ALA A 1 113 ? 7.289 -7.168 -4.785 1 93.19 113 ALA A CA 1
ATOM 900 C C . ALA A 1 113 ? 5.906 -6.582 -5.059 1 93.19 113 ALA A C 1
ATOM 902 O O . ALA A 1 113 ? 5.742 -5.363 -5.133 1 93.19 113 ALA A O 1
ATOM 903 N N . LEU A 1 114 ? 4.984 -7.414 -5.23 1 92.69 114 LEU A N 1
ATOM 904 C CA . LEU A 1 114 ? 3.613 -6.969 -5.461 1 92.69 114 LEU A CA 1
ATOM 905 C C . LEU A 1 114 ? 3.055 -6.27 -4.223 1 92.69 114 LEU A C 1
ATOM 907 O O . LEU A 1 114 ? 2.406 -5.227 -4.336 1 92.69 114 LEU A O 1
ATOM 911 N N . HIS A 1 115 ? 3.285 -6.812 -3.102 1 94.06 115 HIS A N 1
ATOM 912 C CA . HIS A 1 115 ? 2.869 -6.188 -1.851 1 94.06 115 HIS A CA 1
ATOM 913 C C . HIS A 1 115 ? 3.514 -4.816 -1.682 1 94.06 115 HIS A C 1
ATOM 915 O O . HIS A 1 115 ? 2.832 -3.842 -1.351 1 94.06 115 HIS A O 1
ATOM 921 N N . VAL A 1 116 ? 4.746 -4.797 -1.954 1 95.81 116 VAL A N 1
ATOM 922 C CA . VAL A 1 116 ? 5.52 -3.562 -1.831 1 95.81 116 VAL A CA 1
ATOM 923 C C . VAL A 1 116 ? 5.031 -2.543 -2.855 1 95.81 116 VAL A C 1
ATOM 925 O O . VAL A 1 116 ? 4.945 -1.348 -2.562 1 95.81 116 VAL A O 1
ATOM 928 N N . SER A 1 117 ? 4.762 -2.982 -4.031 1 95.81 117 SER A N 1
ATOM 929 C CA . SER A 1 117 ? 4.168 -2.104 -5.035 1 95.81 117 SER A CA 1
ATOM 930 C C . SER A 1 117 ? 2.854 -1.512 -4.543 1 95.81 117 SER A C 1
ATOM 932 O O . SER A 1 117 ? 2.535 -0.359 -4.84 1 95.81 117 SER A O 1
ATOM 934 N N . GLY A 1 118 ? 2.1 -2.264 -3.809 1 96.5 118 GLY A N 1
ATOM 935 C CA . GLY A 1 118 ? 0.894 -1.76 -3.17 1 96.5 118 GLY A CA 1
ATOM 936 C C . GLY A 1 118 ? 1.171 -0.679 -2.141 1 96.5 118 GLY A C 1
ATOM 937 O O . GLY A 1 118 ? 0.464 0.33 -2.088 1 96.5 118 GLY A O 1
ATOM 938 N N . MET A 1 119 ? 2.168 -0.9 -1.359 1 96.44 119 MET A N 1
ATOM 939 C CA . MET A 1 119 ? 2.531 0.065 -0.325 1 96.44 119 MET A CA 1
ATOM 940 C C . MET A 1 119 ? 2.832 1.43 -0.936 1 96.44 119 MET A C 1
ATOM 942 O O . MET A 1 119 ? 2.293 2.445 -0.491 1 96.44 119 MET A O 1
ATOM 946 N N . ILE A 1 120 ? 3.637 1.406 -1.914 1 96.56 120 ILE A N 1
ATOM 947 C CA . ILE A 1 120 ? 4.031 2.682 -2.5 1 96.56 120 ILE A CA 1
ATOM 948 C C . ILE A 1 120 ? 2.871 3.264 -3.303 1 96.56 120 ILE A C 1
ATOM 950 O O . ILE A 1 120 ? 2.727 4.484 -3.398 1 96.56 120 ILE A O 1
ATOM 954 N N . SER A 1 121 ? 2.025 2.484 -3.904 1 95.88 121 SER A N 1
ATOM 955 C CA . SER A 1 121 ? 0.822 2.979 -4.566 1 95.88 121 SER A CA 1
ATOM 956 C C . SER A 1 121 ? -0.109 3.67 -3.574 1 95.88 121 SER A C 1
ATOM 958 O O . SER A 1 121 ? -0.659 4.734 -3.869 1 95.88 121 SER A O 1
ATOM 960 N N . GLY A 1 122 ? -0.278 2.98 -2.467 1 95.31 122 GLY A N 1
ATOM 961 C CA . GLY A 1 122 ? -1.059 3.617 -1.419 1 95.31 122 GLY A CA 1
ATOM 962 C C . GLY A 1 122 ? -0.509 4.969 -1.002 1 95.31 122 GLY A C 1
ATOM 963 O O . GLY A 1 122 ? -1.266 5.926 -0.829 1 95.31 122 GLY A O 1
ATOM 964 N N . LEU A 1 123 ? 0.75 5.02 -0.841 1 94.12 123 LEU A N 1
ATOM 965 C CA . LEU A 1 123 ? 1.404 6.273 -0.472 1 94.12 123 LEU A CA 1
ATOM 966 C C . LEU A 1 123 ? 1.211 7.328 -1.556 1 94.12 123 LEU A C 1
ATOM 968 O O . LEU A 1 123 ? 0.951 8.492 -1.253 1 94.12 123 LEU A O 1
ATOM 972 N N . ALA A 1 124 ? 1.357 6.93 -2.791 1 93.81 124 ALA A N 1
ATOM 973 C CA . ALA A 1 124 ? 1.192 7.859 -3.904 1 93.81 124 ALA A CA 1
ATOM 974 C C . ALA A 1 124 ? -0.224 8.422 -3.943 1 93.81 124 ALA A C 1
ATOM 976 O O . ALA A 1 124 ? -0.416 9.625 -4.156 1 93.81 124 ALA A O 1
ATOM 977 N N . ILE A 1 125 ? -1.144 7.621 -3.746 1 93.25 125 ILE A N 1
ATOM 978 C CA . ILE A 1 125 ? -2.537 8.055 -3.723 1 93.25 125 ILE A CA 1
ATOM 979 C C . ILE A 1 125 ? -2.754 9.031 -2.568 1 93.25 125 ILE A C 1
ATOM 981 O O . ILE A 1 125 ? -3.408 10.062 -2.734 1 93.25 125 ILE A O 1
ATOM 985 N N . PHE A 1 126 ? -2.234 8.719 -1.408 1 92.06 126 PHE A N 1
ATOM 986 C CA . PHE A 1 126 ? -2.293 9.602 -0.253 1 92.06 126 PHE A CA 1
ATOM 987 C C . PHE A 1 126 ? -1.72 10.977 -0.594 1 92.06 126 PHE A C 1
ATOM 989 O O . PHE A 1 126 ? -2.322 12 -0.275 1 92.06 126 PHE A O 1
ATOM 996 N N . GLN A 1 127 ? -0.593 10.961 -1.231 1 90.44 127 GLN A N 1
ATOM 997 C CA . GLN A 1 127 ? 0.115 12.195 -1.536 1 90.44 127 GLN A CA 1
ATOM 998 C C . GLN A 1 127 ? -0.648 13.031 -2.562 1 90.44 127 GLN A C 1
ATOM 1000 O O . GLN A 1 127 ? -0.759 14.25 -2.42 1 90.44 127 GLN A O 1
ATOM 1005 N N . ILE A 1 128 ? -1.159 12.359 -3.586 1 90 128 ILE A N 1
ATOM 1006 C CA . ILE A 1 128 ? -1.919 13.047 -4.621 1 90 128 ILE A CA 1
ATOM 1007 C C . ILE A 1 128 ? -3.189 13.648 -4.023 1 90 128 ILE A C 1
ATOM 1009 O O . ILE A 1 128 ? -3.518 14.805 -4.273 1 90 128 ILE A O 1
ATOM 1013 N N . ALA A 1 129 ? -3.859 12.875 -3.201 1 87.44 129 ALA A N 1
ATOM 1014 C CA . ALA A 1 129 ? -5.09 13.344 -2.57 1 87.44 129 ALA A CA 1
ATOM 1015 C C . ALA A 1 129 ? -4.824 14.555 -1.675 1 87.44 129 ALA A C 1
ATOM 1017 O O . ALA A 1 129 ? -5.59 15.516 -1.681 1 87.44 129 ALA A O 1
ATOM 1018 N N . ASN A 1 130 ? -3.795 14.477 -0.9 1 85.06 130 ASN A N 1
ATOM 1019 C CA . ASN A 1 130 ? -3.43 15.594 -0.038 1 85.06 130 ASN A CA 1
ATOM 1020 C C . ASN A 1 130 ? -3.051 16.828 -0.853 1 85.06 130 ASN A C 1
ATOM 1022 O O . ASN A 1 130 ? -3.377 17.953 -0.469 1 85.06 130 ASN A O 1
ATOM 1026 N N . PHE A 1 131 ? -2.373 16.641 -1.926 1 83.19 131 PHE A N 1
ATOM 1027 C CA . PHE A 1 131 ? -1.972 17.734 -2.801 1 83.19 131 PHE A CA 1
ATOM 1028 C C . PHE A 1 131 ? -3.191 18.438 -3.385 1 83.19 131 PHE A C 1
ATOM 1030 O O . PHE A 1 131 ? -3.256 19.672 -3.406 1 83.19 131 PHE A O 1
ATOM 1037 N N . ILE A 1 132 ? -4.125 17.656 -3.848 1 82.44 132 ILE A N 1
ATOM 1038 C CA . ILE A 1 132 ? -5.348 18.203 -4.434 1 82.44 132 ILE A CA 1
ATOM 1039 C C . ILE A 1 132 ? -6.121 18.984 -3.379 1 82.44 132 ILE A C 1
ATOM 1041 O O . ILE A 1 132 ? -6.609 20.078 -3.652 1 82.44 132 ILE A O 1
ATOM 1045 N N . TYR A 1 133 ? -6.172 18.469 -2.205 1 78.81 133 TYR A N 1
ATOM 1046 C CA . TYR A 1 133 ? -6.914 19.141 -1.141 1 78.81 133 TYR A CA 1
ATOM 1047 C C . TYR A 1 133 ? -6.285 20.484 -0.792 1 78.81 133 TYR A C 1
ATOM 1049 O O . TYR A 1 133 ? -6.984 21.484 -0.642 1 78.81 133 TYR A O 1
ATOM 1057 N N . VAL A 1 134 ? -4.984 20.516 -0.589 1 78 134 VAL A N 1
ATOM 1058 C CA . VAL A 1 134 ? -4.297 21.75 -0.225 1 78 134 VAL A CA 1
ATOM 1059 C C . VAL A 1 134 ? -4.461 22.781 -1.338 1 78 134 VAL A C 1
ATOM 1061 O O . VAL A 1 134 ? -4.672 23.969 -1.068 1 78 134 VAL A O 1
ATOM 1064 N N . LYS A 1 135 ? -4.406 22.391 -2.555 1 79.19 135 LYS A N 1
ATOM 1065 C CA . LYS A 1 135 ? -4.57 23.297 -3.678 1 79.19 135 LYS A CA 1
ATOM 1066 C C . LYS A 1 135 ? -5.984 23.875 -3.715 1 79.19 135 LYS A C 1
ATOM 1068 O O . LYS A 1 135 ? -6.164 25.078 -3.945 1 79.19 135 LYS A O 1
ATOM 1073 N N . VAL A 1 136 ? -6.949 23 -3.451 1 74.69 136 VAL A N 1
ATOM 1074 C CA . VAL A 1 136 ? -8.344 23.438 -3.467 1 74.69 136 VAL A CA 1
ATOM 1075 C C . VAL A 1 136 ? -8.609 24.359 -2.279 1 74.69 136 VAL A C 1
ATOM 1077 O O . VAL A 1 136 ? -9.289 25.375 -2.418 1 74.69 136 VAL A O 1
ATOM 1080 N N . ALA A 1 137 ? -8.117 24.016 -1.13 1 75.06 137 ALA A N 1
ATOM 1081 C CA . ALA A 1 137 ? -8.305 24.828 0.073 1 75.06 137 ALA A CA 1
ATOM 1082 C C . ALA A 1 137 ? -7.621 26.188 -0.068 1 75.06 137 ALA A C 1
ATOM 1084 O O . ALA A 1 137 ? -8.156 27.203 0.371 1 75.06 137 ALA A O 1
ATOM 1085 N N . ASN A 1 138 ? -6.426 26.156 -0.691 1 73.81 138 ASN A N 1
ATOM 1086 C CA . ASN A 1 138 ? -5.715 27.406 -0.896 1 73.81 138 ASN A CA 1
ATOM 1087 C C . ASN A 1 138 ? -6.352 28.25 -2.004 1 73.81 138 ASN A C 1
ATOM 1089 O O . ASN A 1 138 ? -6.219 29.469 -2.021 1 73.81 138 ASN A O 1
ATOM 1093 N N . GLY A 1 139 ? -6.793 27.547 -3.002 1 67.31 139 GLY A N 1
ATOM 1094 C CA . GLY A 1 139 ? -7.469 28.281 -4.059 1 67.31 139 GLY A CA 1
ATOM 1095 C C . GLY A 1 139 ? -8.758 28.938 -3.602 1 67.31 139 GLY A C 1
ATOM 1096 O O . GLY A 1 139 ? -9.203 29.922 -4.199 1 67.31 139 GLY A O 1
ATOM 1097 N N . LYS A 1 140 ? -9.375 28.469 -2.621 1 69.19 140 LYS A N 1
ATOM 1098 C CA . LYS A 1 140 ? -10.633 29.031 -2.115 1 69.19 140 LYS A CA 1
ATOM 1099 C C . LYS A 1 140 ? -10.375 30.172 -1.137 1 69.19 140 LYS A C 1
ATOM 1101 O O . LYS A 1 140 ? -11.289 30.922 -0.791 1 69.19 140 LYS A O 1
ATOM 1106 N N . LEU A 1 141 ? -9.281 30.141 -0.578 1 56.38 141 LEU A N 1
ATOM 1107 C CA . LEU A 1 141 ? -8.977 31.266 0.293 1 56.38 141 LEU A CA 1
ATOM 1108 C C . LEU A 1 141 ? -8.836 32.562 -0.515 1 56.38 141 LEU A C 1
ATOM 1110 O O . LEU A 1 141 ? -8.195 32.562 -1.57 1 56.38 141 LEU A O 1
ATOM 1114 N N . PRO A 1 142 ? -9.672 33.562 -0.221 1 52.5 142 PRO A N 1
ATOM 1115 C CA . PRO A 1 142 ? -9.516 34.844 -0.918 1 52.5 142 PRO A CA 1
ATOM 1116 C C . PRO A 1 142 ? -8.062 35.312 -0.971 1 52.5 142 PRO A C 1
ATOM 1118 O O . PRO A 1 142 ? -7.332 35.156 0.012 1 52.5 142 PRO A O 1
ATOM 1121 N N . LYS A 1 143 ? -7.32 35.281 -2.283 1 54.5 143 LYS A N 1
ATOM 1122 C CA . LYS A 1 143 ? -6.027 35.938 -2.463 1 54.5 143 LYS A CA 1
ATOM 1123 C C . LYS A 1 143 ? -6.027 37.344 -1.852 1 54.5 143 LYS A C 1
ATOM 1125 O O . LYS A 1 143 ? -6.859 38.156 -2.203 1 54.5 143 LYS A O 1
ATOM 1130 N N . GLU A 1 144 ? -5.637 37.469 -0.562 1 43.41 144 GLU A N 1
ATOM 1131 C CA . GLU A 1 144 ? -5.438 38.875 -0.193 1 43.41 144 GLU A CA 1
ATOM 1132 C C . GLU A 1 144 ? -4.434 39.562 -1.124 1 43.41 144 GLU A C 1
ATOM 1134 O O . GLU A 1 144 ? -3.463 38.938 -1.559 1 43.41 144 GLU A O 1
ATOM 1139 N N . MET B 1 1 ? -4.777 19.422 10.383 1 45.25 1 MET B N 1
ATOM 1140 C CA . MET B 1 1 ? -6.043 19.172 9.695 1 45.25 1 MET B CA 1
ATOM 1141 C C . MET B 1 1 ? -5.828 18.328 8.445 1 45.25 1 MET B C 1
ATOM 1143 O O . MET B 1 1 ? -6.676 17.5 8.094 1 45.25 1 MET B O 1
ATOM 1147 N N . VAL B 1 2 ? -4.488 18.297 7.809 1 57.19 2 VAL B N 1
ATOM 1148 C CA . VAL B 1 2 ? -4.156 18 6.418 1 57.19 2 VAL B CA 1
ATOM 1149 C C . VAL B 1 2 ? -3.979 16.484 6.246 1 57.19 2 VAL B C 1
ATOM 1151 O O . VAL B 1 2 ? -4.297 15.938 5.188 1 57.19 2 VAL B O 1
ATOM 1154 N N . LEU B 1 3 ? -3.967 15.781 7.348 1 60.66 3 LEU B N 1
ATOM 1155 C CA . LEU B 1 3 ? -3.588 14.375 7.199 1 60.66 3 LEU B CA 1
ATOM 1156 C C . LEU B 1 3 ? -4.785 13.531 6.777 1 60.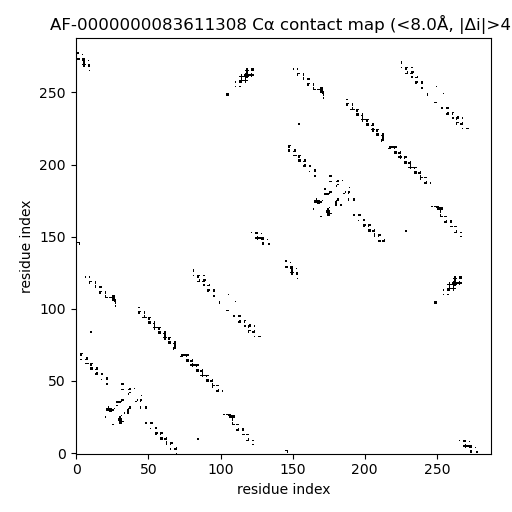66 3 LEU B C 1
ATOM 1158 O O . LEU B 1 3 ? -4.641 12.586 6 1 60.66 3 LEU B O 1
ATOM 1162 N N . PHE B 1 4 ? -6.02 14.047 6.984 1 64.38 4 PHE B N 1
ATOM 1163 C CA . PHE B 1 4 ? -7.246 13.281 6.793 1 64.38 4 PHE B CA 1
ATOM 1164 C C . PHE B 1 4 ? -7.566 13.125 5.312 1 64.38 4 PHE B C 1
ATOM 1166 O O . PHE B 1 4 ? -8.008 12.07 4.871 1 64.38 4 PHE B O 1
ATOM 1173 N N . TYR B 1 5 ? -7.094 13.961 4.629 1 75.5 5 TYR B N 1
ATOM 1174 C CA . TYR B 1 5 ? -7.555 14.023 3.248 1 75.5 5 TYR B CA 1
ATOM 1175 C C . TYR B 1 5 ? -6.809 13.016 2.379 1 75.5 5 TYR B C 1
ATOM 1177 O O . TYR B 1 5 ? -7.34 12.547 1.37 1 75.5 5 TYR B O 1
ATOM 1185 N N . GLY B 1 6 ? -5.777 12.688 2.844 1 85.81 6 GLY B N 1
ATOM 1186 C CA . GLY B 1 6 ? -5.027 11.703 2.07 1 85.81 6 GLY B CA 1
ATOM 1187 C C . GLY B 1 6 ? -5.34 10.273 2.461 1 85.81 6 GLY B C 1
ATOM 1188 O O . GLY B 1 6 ? -5.297 9.375 1.622 1 85.81 6 GLY B O 1
ATOM 1189 N N . GLU B 1 7 ? -5.77 10.055 3.617 1 91.75 7 GLU B N 1
ATOM 1190 C CA . GLU B 1 7 ? -5.969 8.703 4.129 1 91.75 7 GLU B CA 1
ATOM 1191 C C . GLU B 1 7 ? -7.289 8.109 3.633 1 91.75 7 GLU B C 1
ATOM 1193 O O . GLU B 1 7 ? -7.359 6.93 3.297 1 91.75 7 GLU B O 1
ATOM 1198 N N . THR B 1 8 ? -8.32 8.938 3.518 1 93.12 8 THR B N 1
ATOM 1199 C CA . THR B 1 8 ? -9.672 8.477 3.221 1 93.12 8 THR B CA 1
ATOM 1200 C C . THR B 1 8 ? -9.734 7.828 1.841 1 93.12 8 THR B C 1
ATOM 1202 O O . THR B 1 8 ? -10.242 6.715 1.695 1 93.12 8 THR B O 1
ATOM 1205 N N . PRO B 1 9 ? -9.188 8.445 0.827 1 93.88 9 PRO B N 1
ATOM 1206 C CA . PRO B 1 9 ? -9.25 7.797 -0.485 1 93.88 9 PRO B CA 1
ATOM 1207 C C . PRO B 1 9 ? -8.539 6.449 -0.513 1 93.88 9 PRO B C 1
ATOM 1209 O O . PRO B 1 9 ? -8.984 5.52 -1.193 1 93.88 9 PRO B O 1
ATOM 1212 N N . VAL B 1 10 ? -7.414 6.344 0.113 1 95.38 10 VAL B N 1
ATOM 1213 C CA . VAL B 1 10 ? -6.699 5.07 0.144 1 95.38 10 VAL B CA 1
ATOM 1214 C C . VAL B 1 10 ? -7.586 3.992 0.762 1 95.38 10 VAL B C 1
ATOM 1216 O O . VAL B 1 10 ? -7.711 2.895 0.214 1 95.38 10 VAL B O 1
ATOM 1219 N N . LEU B 1 11 ? -8.234 4.316 1.849 1 96.38 11 LEU B N 1
ATOM 1220 C CA . LEU B 1 11 ? -9.094 3.371 2.547 1 96.38 11 LEU B CA 1
ATOM 1221 C C . LEU B 1 11 ? -10.281 2.969 1.672 1 96.38 11 LEU B C 1
ATOM 1223 O O . LEU B 1 11 ? -10.641 1.793 1.617 1 96.38 11 LEU B O 1
ATOM 1227 N N . LEU B 1 12 ? -10.812 3.92 0.979 1 96.19 12 LEU B N 1
ATOM 1228 C CA . LEU B 1 12 ? -11.953 3.639 0.116 1 96.19 12 LEU B CA 1
ATOM 1229 C C . LEU B 1 12 ? -11.539 2.793 -1.082 1 96.19 12 LEU B C 1
ATOM 1231 O O . LEU B 1 12 ? -12.281 1.909 -1.513 1 96.19 12 LEU B O 1
ATOM 1235 N N . ILE B 1 13 ? -10.422 3.066 -1.626 1 96.5 13 ILE B N 1
ATOM 1236 C CA . ILE B 1 13 ? -9.914 2.279 -2.742 1 96.5 13 ILE B CA 1
ATOM 1237 C C . ILE B 1 13 ? -9.68 0.837 -2.295 1 96.5 13 ILE B C 1
ATOM 1239 O O . ILE B 1 13 ? -10.062 -0.105 -2.994 1 96.5 13 ILE B O 1
ATOM 1243 N N . VAL B 1 14 ? -9.062 0.683 -1.115 1 96.62 14 VAL B N 1
ATOM 1244 C CA . VAL B 1 14 ? -8.836 -0.646 -0.554 1 96.62 14 VAL B CA 1
ATOM 1245 C C . VAL B 1 14 ? -10.172 -1.368 -0.385 1 96.62 14 VAL B C 1
ATOM 1247 O O . VAL B 1 14 ? -10.305 -2.533 -0.769 1 96.62 14 VAL B O 1
ATOM 1250 N N . PHE B 1 15 ? -11.18 -0.697 0.148 1 97.06 15 PHE B N 1
ATOM 1251 C CA . PHE B 1 15 ? -12.508 -1.256 0.355 1 97.06 15 PHE B CA 1
ATOM 1252 C C . PHE B 1 15 ? -13.125 -1.697 -0.969 1 97.06 15 PHE B C 1
ATOM 1254 O O . PHE B 1 15 ? -13.602 -2.826 -1.091 1 97.06 15 PHE B O 1
ATOM 1261 N N . LEU B 1 16 ? -13.055 -0.852 -1.971 1 96.94 16 LEU B N 1
ATOM 1262 C CA . LEU B 1 16 ? -13.695 -1.1 -3.258 1 96.94 16 LEU B CA 1
ATOM 1263 C C . LEU B 1 16 ? -13.023 -2.26 -3.984 1 96.94 16 LEU B C 1
ATOM 1265 O O . LEU B 1 16 ? -13.703 -3.107 -4.57 1 96.94 16 LEU B O 1
ATOM 1269 N N . PHE B 1 17 ? -11.719 -2.316 -3.959 1 96.5 17 PHE B N 1
ATOM 1270 C CA . PHE B 1 17 ? -11.016 -3.396 -4.641 1 96.5 17 PHE B CA 1
ATOM 1271 C C . PHE B 1 17 ? -11.312 -4.738 -3.98 1 96.5 17 PHE B C 1
ATOM 1273 O O . PHE B 1 17 ? -11.492 -5.746 -4.664 1 96.5 17 PHE B O 1
ATOM 1280 N N . ASN B 1 18 ? -11.391 -4.73 -2.688 1 95.38 18 ASN B N 1
ATOM 1281 C CA . ASN B 1 18 ? -11.727 -5.977 -2.004 1 95.38 18 ASN B CA 1
ATOM 1282 C C . ASN B 1 18 ? -13.164 -6.398 -2.281 1 95.38 18 ASN B C 1
ATOM 1284 O O . ASN B 1 18 ? -13.445 -7.59 -2.438 1 95.38 18 ASN B O 1
ATOM 1288 N N . LEU B 1 19 ? -14.047 -5.438 -2.312 1 93.62 19 LEU B N 1
ATOM 1289 C CA . LEU B 1 19 ? -15.445 -5.723 -2.631 1 93.62 19 LEU B CA 1
ATOM 1290 C C . LEU B 1 19 ? -15.57 -6.348 -4.016 1 93.62 19 LEU B C 1
ATOM 1292 O O . LEU B 1 19 ? -16.453 -7.168 -4.25 1 93.62 19 LEU B O 1
ATOM 1296 N N . PHE B 1 20 ? -14.719 -5.953 -4.832 1 93.38 20 PHE B N 1
ATOM 1297 C CA . PHE B 1 20 ? -14.719 -6.457 -6.199 1 93.38 20 PHE B CA 1
ATOM 1298 C C . PHE B 1 20 ? -14.023 -7.812 -6.277 1 93.38 20 PHE B C 1
ATOM 1300 O O . PHE B 1 20 ? -14.523 -8.734 -6.922 1 93.38 20 PHE B O 1
ATOM 1307 N N . THR B 1 21 ? -12.906 -7.961 -5.617 1 92.5 21 THR B N 1
ATOM 1308 C CA . THR B 1 21 ? -12.039 -9.125 -5.777 1 92.5 21 THR B CA 1
ATOM 1309 C C . THR B 1 21 ? -12.617 -10.336 -5.051 1 92.5 21 THR B C 1
ATOM 1311 O O . THR B 1 21 ? -12.531 -11.461 -5.547 1 92.5 21 THR B O 1
ATOM 1314 N N . ILE B 1 22 ? -13.25 -10.172 -3.934 1 90.75 22 ILE B N 1
ATOM 1315 C CA . ILE B 1 22 ? -13.688 -11.273 -3.086 1 90.75 22 ILE B CA 1
ATOM 1316 C C . ILE B 1 22 ? -14.727 -12.117 -3.83 1 90.75 22 ILE B C 1
ATOM 1318 O O . ILE B 1 22 ? -14.594 -13.336 -3.918 1 90.75 22 ILE B O 1
ATOM 1322 N N . PRO B 1 23 ? -15.703 -11.555 -4.465 1 90.38 23 PRO B N 1
ATOM 1323 C CA . PRO B 1 23 ? -16.703 -12.375 -5.145 1 90.38 23 PRO B CA 1
ATOM 1324 C C . PRO B 1 23 ? -16.297 -12.742 -6.574 1 90.38 23 PRO B C 1
ATOM 1326 O O . PRO B 1 23 ? -17.047 -13.422 -7.277 1 90.38 23 PRO B O 1
ATOM 1329 N N . SER B 1 24 ? -15.133 -12.328 -6.988 1 90.62 24 SER B N 1
ATOM 1330 C CA . SER B 1 24 ? -14.727 -12.562 -8.367 1 90.62 24 SER B CA 1
ATOM 1331 C C . SER B 1 24 ? -14.328 -14.016 -8.586 1 90.62 24 SER B C 1
ATOM 1333 O O . SER B 1 24 ? -14.047 -14.742 -7.625 1 90.62 24 SER B O 1
ATOM 1335 N N . ASN B 1 25 ? -14.258 -14.461 -9.875 1 88.88 25 ASN B N 1
ATOM 1336 C CA . ASN B 1 25 ? -13.891 -15.836 -10.227 1 88.88 25 ASN B CA 1
ATOM 1337 C C . ASN B 1 25 ? -12.391 -15.977 -10.438 1 88.88 25 ASN B C 1
ATOM 1339 O O . ASN B 1 25 ? -11.93 -16.953 -11.023 1 88.88 25 ASN B O 1
ATOM 1343 N N . GLY B 1 26 ? -11.648 -15.031 -9.914 1 87.38 26 GLY B N 1
ATOM 1344 C CA . GLY B 1 26 ? -10.227 -15.031 -10.188 1 87.38 26 GLY B CA 1
ATOM 1345 C C . GLY B 1 26 ? -9.406 -15.742 -9.125 1 87.38 26 GLY B C 1
ATOM 1346 O O . GLY B 1 26 ? -8.203 -15.523 -9.016 1 87.38 26 GLY B O 1
ATOM 1347 N N . TRP B 1 27 ? -10.07 -16.5 -8.383 1 87.81 27 TRP B N 1
ATOM 1348 C CA . TRP B 1 27 ? -9.367 -17.297 -7.383 1 87.81 27 TRP B CA 1
ATOM 1349 C C . TRP B 1 27 ? -9.109 -18.719 -7.895 1 87.81 27 TRP B C 1
ATOM 1351 O O . TRP B 1 27 ? -9.727 -19.141 -8.875 1 87.81 27 TRP B O 1
ATOM 1361 N N . VAL B 1 28 ? -8.219 -19.422 -7.312 1 83.31 28 VAL B N 1
ATOM 1362 C CA . VAL B 1 28 ? -7.805 -20.75 -7.785 1 83.31 28 VAL B CA 1
ATOM 1363 C C . VAL B 1 28 ? -9.016 -21.672 -7.863 1 83.31 28 VAL B C 1
ATOM 1365 O O . VAL B 1 28 ? -9.133 -22.469 -8.789 1 83.31 28 VAL B O 1
ATOM 1368 N N . CYS B 1 29 ? -9.867 -21.547 -7.043 1 83.31 29 CYS B N 1
ATOM 1369 C CA . CYS B 1 29 ? -11.047 -22.406 -7 1 83.31 29 CYS B CA 1
ATOM 1370 C C . CYS B 1 29 ? -12.25 -21.703 -7.617 1 83.31 29 CYS B C 1
ATOM 1372 O O . CYS B 1 29 ? -13.391 -22.109 -7.398 1 83.31 29 CYS B O 1
ATOM 1374 N N . GLY B 1 30 ? -11.945 -20.656 -8.359 1 85.94 30 GLY B N 1
ATOM 1375 C CA . GLY B 1 30 ? -13.031 -19.844 -8.898 1 85.94 30 GLY B CA 1
ATOM 1376 C C . GLY B 1 30 ? -13.438 -18.703 -7.977 1 85.94 30 GLY B C 1
ATOM 1377 O O . GLY B 1 30 ? -12.617 -17.844 -7.645 1 85.94 30 GLY B O 1
ATOM 1378 N N . ARG B 1 31 ? -14.664 -18.938 -7.469 1 86 31 ARG B N 1
ATOM 1379 C CA . ARG B 1 31 ? -15.094 -17.969 -6.477 1 86 31 ARG B CA 1
ATOM 1380 C C . ARG B 1 31 ? -14.859 -18.469 -5.059 1 86 31 ARG B C 1
ATOM 1382 O O . ARG B 1 31 ? -15.156 -19.625 -4.754 1 86 31 ARG B O 1
ATOM 1389 N N . LEU B 1 32 ? -14.336 -17.547 -4.188 1 84.5 32 LEU B N 1
ATOM 1390 C CA . LEU B 1 32 ? -13.93 -17.953 -2.85 1 84.5 32 LEU B CA 1
ATOM 1391 C C . LEU B 1 32 ? -15.117 -18.484 -2.057 1 84.5 32 LEU B C 1
ATOM 1393 O O . LEU B 1 32 ? -14.953 -19.359 -1.194 1 84.5 32 LEU B O 1
ATOM 1397 N N . PHE B 1 33 ? -16.281 -18.016 -2.35 1 82.75 33 PHE B N 1
ATOM 1398 C CA . PHE B 1 33 ? -17.438 -18.438 -1.562 1 82.75 33 PHE B CA 1
ATOM 1399 C C . PHE B 1 33 ? -18.281 -19.438 -2.34 1 82.75 33 PHE B C 1
ATOM 1401 O O . PHE B 1 33 ? -19.406 -19.766 -1.939 1 82.75 33 PHE B O 1
ATOM 1408 N N . SER B 1 34 ? -17.734 -19.906 -3.424 1 85.25 34 SER B N 1
ATOM 1409 C CA . SER B 1 34 ? -18.453 -20.906 -4.195 1 85.25 34 SER B CA 1
ATOM 1410 C C . SER B 1 34 ? -18.422 -22.266 -3.498 1 85.25 34 SER B C 1
ATOM 1412 O O . SER B 1 34 ? -17.531 -22.547 -2.703 1 85.25 34 SER B O 1
ATOM 1414 N N . ASP B 1 35 ? -19.438 -23.078 -3.854 1 86.06 35 ASP B N 1
ATOM 1415 C CA . ASP B 1 35 ? -19.5 -24.422 -3.311 1 86.06 35 ASP B CA 1
ATOM 1416 C C . ASP B 1 35 ? -18.266 -25.234 -3.684 1 86.06 35 ASP B C 1
ATOM 1418 O O . ASP B 1 35 ? -17.734 -25.984 -2.867 1 86.06 35 ASP B O 1
ATOM 1422 N N . LEU B 1 36 ? -17.797 -24.984 -4.805 1 83.62 36 LEU B N 1
ATOM 1423 C CA . LEU B 1 36 ? -16.594 -25.672 -5.281 1 83.62 36 LEU B CA 1
ATOM 1424 C C . LEU B 1 36 ? -15.398 -25.359 -4.391 1 83.62 36 LEU B C 1
ATOM 1426 O O . LEU B 1 36 ? -14.672 -26.266 -3.986 1 83.62 36 LEU B O 1
ATOM 1430 N N . CYS B 1 37 ? -15.242 -24.141 -4.07 1 82.25 37 CYS B N 1
ATOM 1431 C CA . CYS B 1 37 ? -14.102 -23.734 -3.26 1 82.25 37 CYS B CA 1
ATOM 1432 C C . CYS B 1 37 ? -14.266 -24.188 -1.816 1 82.25 37 CYS B C 1
ATOM 1434 O O . CYS B 1 37 ? -13.305 -24.656 -1.192 1 82.25 37 CYS B O 1
ATOM 1436 N N . LEU B 1 38 ? -15.461 -24.109 -1.351 1 83.5 38 LEU B N 1
ATOM 1437 C CA . LEU B 1 38 ? -15.727 -24.453 0.043 1 83.5 38 LEU B CA 1
ATOM 1438 C C . LEU B 1 38 ? -15.664 -25.969 0.256 1 83.5 38 LEU B C 1
ATOM 1440 O O . LEU B 1 38 ? -15.305 -26.422 1.339 1 83.5 38 LEU B O 1
ATOM 1444 N N . ASP B 1 39 ? -15.922 -26.719 -0.761 1 84.69 39 ASP B N 1
ATOM 1445 C CA . ASP B 1 39 ? -15.852 -28.172 -0.675 1 84.69 39 ASP B CA 1
ATOM 1446 C C . ASP B 1 39 ? -14.406 -28.656 -0.769 1 84.69 39 ASP B C 1
ATOM 1448 O O . ASP B 1 39 ? -14.008 -29.562 -0.036 1 84.69 39 ASP B O 1
ATOM 1452 N N . GLN B 1 40 ? -13.648 -27.969 -1.619 1 81.5 40 GLN B N 1
ATOM 1453 C CA . GLN B 1 40 ? -12.297 -28.422 -1.908 1 81.5 40 GLN B CA 1
ATOM 1454 C C . GLN B 1 40 ? -11.312 -27.906 -0.86 1 81.5 40 GLN B C 1
ATOM 1456 O O . GLN B 1 40 ? -10.367 -28.609 -0.494 1 81.5 40 GLN B O 1
ATOM 1461 N N . TYR B 1 41 ? -11.438 -26.656 -0.472 1 77.5 41 TYR B N 1
ATOM 1462 C CA . TYR B 1 41 ? -10.484 -26.016 0.429 1 77.5 41 TYR B CA 1
ATOM 1463 C C . TYR B 1 41 ? -11.148 -25.594 1.73 1 77.5 41 TYR B C 1
ATOM 1465 O O . TYR B 1 41 ? -10.797 -24.578 2.314 1 77.5 41 TYR B O 1
ATOM 1473 N N . ASP B 1 42 ? -12.148 -26.266 2.205 1 79.56 42 ASP B N 1
ATOM 1474 C CA . ASP B 1 42 ? -13.117 -26 3.264 1 79.56 42 ASP B CA 1
ATOM 1475 C C . ASP B 1 42 ? -12.555 -25.031 4.289 1 79.56 42 ASP B C 1
ATOM 1477 O O . ASP B 1 42 ? -12.828 -23.828 4.219 1 79.56 42 ASP B O 1
ATOM 1481 N N . THR B 1 43 ? -11.484 -25.562 5.047 1 83.25 43 THR B N 1
ATOM 1482 C CA . THR B 1 43 ? -11.047 -24.75 6.172 1 83.25 43 THR B CA 1
ATOM 1483 C C . THR B 1 43 ? -10.172 -23.594 5.691 1 83.25 43 THR B C 1
ATOM 1485 O O . THR B 1 43 ? -10.312 -22.469 6.176 1 83.25 43 THR B O 1
ATOM 1488 N N . SER B 1 44 ? -9.406 -23.844 4.754 1 86.88 44 SER B N 1
ATOM 1489 C CA . SER B 1 44 ? -8.477 -22.828 4.277 1 86.88 44 SER B CA 1
ATOM 1490 C C . SER B 1 44 ? -9.211 -21.703 3.553 1 86.88 44 SER B C 1
ATOM 1492 O O . SER B 1 44 ? -8.906 -20.531 3.75 1 86.88 44 SER B O 1
ATOM 1494 N N . ALA B 1 45 ? -10.18 -22.094 2.811 1 87.44 45 ALA B N 1
ATOM 1495 C CA . ALA B 1 45 ? -10.953 -21.109 2.074 1 87.44 45 ALA B CA 1
ATOM 1496 C C . ALA B 1 45 ? -11.742 -20.203 3.027 1 87.44 45 ALA B C 1
ATOM 1498 O O . ALA B 1 45 ? -11.836 -19 2.822 1 87.44 45 ALA B O 1
ATOM 1499 N N . ILE B 1 46 ? -12.242 -20.844 4.09 1 89.31 46 ILE B N 1
ATOM 1500 C CA . ILE B 1 46 ? -13.047 -20.109 5.066 1 89.31 46 ILE B CA 1
ATOM 1501 C C . ILE B 1 46 ? -12.164 -19.109 5.809 1 89.31 46 ILE B C 1
ATOM 1503 O O . ILE B 1 46 ? -12.578 -17.984 6.059 1 89.31 46 ILE B O 1
ATOM 1507 N N . ILE B 1 47 ? -11 -19.5 6.184 1 91.81 47 ILE B N 1
ATOM 1508 C CA . ILE B 1 47 ? -10.078 -18.625 6.902 1 91.81 47 ILE B CA 1
ATOM 1509 C C . ILE B 1 47 ? -9.695 -17.438 6.02 1 91.81 47 ILE B C 1
ATOM 1511 O O . ILE B 1 47 ? -9.766 -16.281 6.453 1 91.81 47 ILE B O 1
ATOM 1515 N N . VAL B 1 48 ? -9.367 -17.703 4.758 1 92.44 48 VAL B N 1
ATOM 1516 C CA . VAL B 1 48 ? -8.977 -16.672 3.816 1 92.44 48 VAL B CA 1
ATOM 1517 C C . VAL B 1 48 ? -10.141 -15.703 3.602 1 92.44 48 VAL B C 1
ATOM 1519 O O . VAL B 1 48 ? -9.977 -14.484 3.705 1 92.44 48 VAL B O 1
ATOM 1522 N N . LEU B 1 49 ? -11.242 -16.266 3.367 1 92.25 49 LEU B N 1
ATOM 1523 C CA . LEU B 1 49 ? -12.438 -15.469 3.117 1 92.25 49 LEU B CA 1
ATOM 1524 C C . LEU B 1 49 ? -12.789 -14.625 4.34 1 92.25 49 LEU B C 1
ATOM 1526 O O . LEU B 1 49 ? -13.047 -13.43 4.219 1 92.25 49 LEU B O 1
ATOM 1530 N N . SER B 1 50 ? -12.797 -15.203 5.496 1 93.44 50 SER B N 1
ATOM 1531 C CA . SER B 1 50 ? -13.156 -14.5 6.723 1 93.44 50 SER B CA 1
ATOM 1532 C C . SER B 1 50 ? -12.211 -13.336 6.992 1 93.44 50 SER B C 1
ATOM 1534 O O . SER B 1 50 ? -12.648 -12.227 7.293 1 93.44 50 SER B O 1
ATOM 1536 N N . LEU B 1 51 ? -10.961 -13.555 6.852 1 96.25 51 LEU B N 1
ATOM 1537 C CA . LEU B 1 51 ? -9.961 -12.523 7.105 1 96.25 51 LEU B CA 1
ATOM 1538 C C . LEU B 1 51 ? -10.086 -11.383 6.098 1 96.25 51 LEU B C 1
ATOM 1540 O O . LEU B 1 51 ? -9.969 -10.211 6.461 1 96.25 51 LEU B O 1
ATOM 1544 N N . LEU B 1 52 ? -10.305 -11.742 4.859 1 96.12 52 LEU B N 1
ATOM 1545 C CA . LEU B 1 52 ? -10.461 -10.727 3.826 1 96.12 52 LEU B CA 1
ATOM 1546 C C . LEU B 1 52 ? -11.719 -9.898 4.059 1 96.12 52 LEU B C 1
ATOM 1548 O O . LEU B 1 52 ? -11.703 -8.672 3.885 1 96.12 52 LEU B O 1
ATOM 1552 N N . VAL B 1 53 ? -12.781 -10.531 4.445 1 94.69 53 VAL B N 1
ATOM 1553 C CA . VAL B 1 53 ? -14.023 -9.828 4.715 1 94.69 53 VAL B CA 1
ATOM 1554 C C . VAL B 1 53 ? -13.852 -8.898 5.918 1 94.69 53 VAL B C 1
ATOM 1556 O O . VAL B 1 53 ? -14.297 -7.75 5.895 1 94.69 53 VAL B O 1
ATOM 1559 N N . ILE B 1 54 ? -13.18 -9.352 6.941 1 95.94 54 ILE B N 1
ATOM 1560 C CA . ILE B 1 54 ? -12.906 -8.523 8.109 1 95.94 54 ILE B CA 1
ATOM 1561 C C . ILE B 1 54 ? -12.062 -7.32 7.699 1 95.94 54 ILE B C 1
ATOM 1563 O O . ILE B 1 54 ? -12.359 -6.188 8.086 1 95.94 54 ILE B O 1
ATOM 1567 N N . ALA B 1 55 ? -11.031 -7.562 6.922 1 97.38 55 ALA B N 1
ATOM 1568 C CA . ALA B 1 55 ? -10.188 -6.473 6.434 1 97.38 55 ALA B CA 1
ATOM 1569 C C . ALA B 1 55 ? -11.016 -5.449 5.66 1 97.38 55 ALA B C 1
ATOM 1571 O O . ALA B 1 55 ? -10.82 -4.242 5.812 1 97.38 55 ALA B O 1
ATOM 1572 N N . THR B 1 56 ? -11.93 -5.918 4.863 1 97.06 56 THR B N 1
ATOM 1573 C CA . THR B 1 56 ? -12.773 -5.059 4.039 1 97.06 56 THR B CA 1
ATOM 1574 C C . THR B 1 56 ? -13.695 -4.207 4.914 1 97.06 56 THR B C 1
ATOM 1576 O O . THR B 1 56 ? -13.773 -2.992 4.738 1 97.06 56 THR B O 1
ATOM 1579 N N . VAL B 1 57 ? -14.312 -4.82 5.844 1 96.75 57 VAL B N 1
ATOM 1580 C CA . VAL B 1 57 ? -15.227 -4.117 6.734 1 96.75 57 VAL B CA 1
ATOM 1581 C C . VAL B 1 57 ? -14.453 -3.105 7.574 1 96.75 57 VAL B C 1
ATOM 1583 O O . VAL B 1 57 ? -14.891 -1.963 7.742 1 96.75 57 VAL B O 1
ATOM 1586 N N . PHE B 1 58 ? -13.344 -3.498 8.102 1 98.06 58 PHE B N 1
ATOM 1587 C CA . PHE B 1 58 ? -12.531 -2.604 8.922 1 98.06 58 PHE B CA 1
ATOM 1588 C C . PHE B 1 58 ? -12.055 -1.408 8.102 1 98.06 58 PHE B C 1
ATOM 1590 O O . PHE B 1 58 ? -11.969 -0.292 8.625 1 98.06 58 PHE B O 1
ATOM 1597 N N . SER B 1 59 ? -11.688 -1.633 6.801 1 97.5 59 SER B N 1
ATOM 1598 C CA . SER B 1 59 ? -11.297 -0.516 5.949 1 97.5 59 SER B CA 1
ATOM 1599 C C . SER B 1 59 ? -12.453 0.469 5.762 1 97.5 59 SER B C 1
ATOM 1601 O O . SER B 1 59 ? -12.242 1.684 5.766 1 97.5 59 SER B O 1
ATOM 1603 N N . LEU B 1 60 ? -13.633 -0.019 5.613 1 97.38 60 LEU B N 1
ATOM 1604 C CA . LEU B 1 60 ? -14.812 0.832 5.469 1 97.38 60 LEU B CA 1
ATOM 1605 C C . LEU B 1 60 ? -15.07 1.619 6.75 1 97.38 60 LEU B C 1
ATOM 1607 O O . LEU B 1 60 ? -15.336 2.822 6.699 1 97.38 60 LEU B O 1
ATOM 1611 N N . ILE B 1 61 ? -15.008 0.956 7.867 1 97.12 61 ILE B N 1
ATOM 1612 C CA . ILE B 1 61 ? -15.227 1.622 9.148 1 97.12 61 ILE B CA 1
ATOM 1613 C C . ILE B 1 61 ? -14.195 2.729 9.336 1 97.12 61 ILE B C 1
ATOM 1615 O O . ILE B 1 61 ? -14.539 3.846 9.727 1 97.12 61 ILE B O 1
ATOM 1619 N N . ALA B 1 62 ? -12.93 2.385 9.062 1 96.75 62 ALA B N 1
ATOM 1620 C CA . ALA B 1 62 ? -11.867 3.381 9.172 1 96.75 62 ALA B CA 1
ATOM 1621 C C . ALA B 1 62 ? -12.148 4.586 8.281 1 96.75 62 ALA B C 1
ATOM 1623 O O . ALA B 1 62 ? -11.977 5.734 8.703 1 96.75 62 ALA B O 1
ATOM 1624 N N . ALA B 1 63 ? -12.617 4.348 7.082 1 95.94 63 ALA B N 1
ATOM 1625 C CA . ALA B 1 63 ? -12.93 5.43 6.148 1 95.94 63 ALA B CA 1
ATOM 1626 C C . ALA B 1 63 ? -14.078 6.293 6.672 1 95.94 63 ALA B C 1
ATOM 1628 O O . ALA B 1 63 ? -14.016 7.523 6.605 1 95.94 63 ALA B O 1
ATOM 1629 N N . ILE B 1 64 ? -15.07 5.645 7.172 1 95.88 64 ILE B N 1
ATOM 1630 C CA . ILE B 1 64 ? -16.219 6.359 7.703 1 95.88 64 ILE B CA 1
ATOM 1631 C C . ILE B 1 64 ? -15.797 7.246 8.867 1 95.88 64 ILE B C 1
ATOM 1633 O O . ILE B 1 64 ? -16.188 8.414 8.953 1 95.88 64 ILE B O 1
ATOM 1637 N N . LEU B 1 65 ? -15.016 6.727 9.75 1 94.94 65 LEU B N 1
ATOM 1638 C CA . LEU B 1 65 ? -14.531 7.484 10.898 1 94.94 65 LEU B CA 1
ATOM 1639 C C . LEU B 1 65 ? -13.688 8.672 10.445 1 94.94 65 LEU B C 1
ATOM 1641 O O . LEU B 1 65 ? -13.781 9.758 11.023 1 94.94 65 LEU B O 1
ATOM 1645 N N . GLN B 1 66 ? -12.891 8.492 9.406 1 92.19 66 GLN B N 1
ATOM 1646 C CA . GLN B 1 66 ? -12.102 9.594 8.867 1 92.19 66 GLN B CA 1
ATOM 1647 C C . GLN B 1 66 ? -12.992 10.672 8.266 1 92.19 66 GLN B C 1
ATOM 1649 O O . GLN B 1 66 ? -12.75 11.867 8.445 1 92.19 66 GLN B O 1
ATOM 1654 N N . ILE B 1 67 ? -13.969 10.234 7.57 1 92 67 ILE B N 1
ATOM 1655 C CA . ILE B 1 67 ? -14.906 11.18 6.969 1 92 67 ILE B CA 1
ATOM 1656 C C . ILE B 1 67 ? -15.625 11.969 8.062 1 92 67 ILE B C 1
ATOM 1658 O O . ILE B 1 67 ? -15.82 13.18 7.938 1 92 67 ILE B O 1
ATOM 1662 N N . LEU B 1 68 ? -15.984 11.328 9.125 1 92.25 68 LEU B N 1
ATOM 1663 C CA . LEU B 1 68 ? -16.625 12 10.242 1 92.25 68 LEU B CA 1
ATOM 1664 C C . LEU B 1 68 ? -15.711 13.055 10.852 1 92.25 68 LEU B C 1
ATOM 1666 O O . LEU B 1 68 ? -16.156 14.125 11.242 1 92.25 68 LEU B O 1
ATOM 1670 N N . CYS B 1 69 ? -14.398 12.695 10.906 1 88 69 CYS B N 1
ATOM 1671 C CA . CYS B 1 69 ? -13.43 13.68 11.383 1 88 69 CYS B CA 1
ATOM 1672 C C . CYS B 1 69 ? -13.406 14.906 10.484 1 88 69 CYS B C 1
ATOM 1674 O O . CYS B 1 69 ? -13.352 16.031 10.969 1 88 69 CYS B O 1
ATOM 1676 N N . MET B 1 70 ? -13.523 14.711 9.211 1 84.31 70 MET B N 1
ATOM 1677 C CA . MET B 1 70 ? -13.445 15.797 8.234 1 84.31 70 MET B CA 1
ATOM 1678 C C . MET B 1 70 ? -14.703 16.656 8.273 1 84.31 70 MET B C 1
ATOM 1680 O O . MET B 1 70 ? -14.617 17.891 8.266 1 84.31 70 MET B O 1
ATOM 1684 N N . VAL B 1 71 ? -15.828 16.031 8.352 1 86.94 71 VAL B N 1
ATOM 1685 C CA . VAL B 1 71 ? -17.094 16.734 8.273 1 86.94 71 VAL B CA 1
ATOM 1686 C C . VAL B 1 71 ? -17.359 17.484 9.57 1 86.94 71 VAL B C 1
ATOM 1688 O O . VAL B 1 71 ? -17.797 18.641 9.555 1 86.94 71 VAL B O 1
ATOM 1691 N N . LYS B 1 72 ? -17.031 16.938 10.672 1 89.31 72 LYS B N 1
ATOM 1692 C CA . LYS B 1 72 ? -17.297 17.547 11.969 1 89.31 72 LYS B CA 1
ATOM 1693 C C . LYS B 1 72 ? -16.125 18.406 12.43 1 89.31 72 LYS B C 1
ATOM 1695 O O . LYS B 1 72 ? -16.172 19.031 13.484 1 89.31 72 LYS B O 1
ATOM 1700 N N . LEU B 1 73 ? -15.062 18.281 11.633 1 83.62 73 LEU B N 1
ATOM 1701 C CA . LEU B 1 73 ? -13.859 19.047 11.961 1 83.62 73 LEU B CA 1
ATOM 1702 C C . LEU B 1 73 ? -13.391 18.734 13.375 1 83.62 73 LEU B C 1
ATOM 1704 O O . LEU B 1 73 ? -13.18 19.656 14.172 1 83.62 73 LEU B O 1
ATOM 1708 N N . THR B 1 74 ? -13.312 17.453 13.695 1 86.25 74 THR B N 1
ATOM 1709 C CA . THR B 1 74 ? -12.867 16.984 15 1 86.25 74 THR B CA 1
ATOM 1710 C C . THR B 1 74 ? -11.828 15.875 14.852 1 86.25 74 THR B C 1
ATOM 1712 O O . THR B 1 74 ? -11.766 15.211 13.82 1 86.25 74 THR B O 1
ATOM 1715 N N . TYR B 1 75 ? -10.992 15.688 15.914 1 84.5 75 TYR B N 1
ATOM 1716 C CA . TYR B 1 75 ? -9.961 14.648 15.906 1 84.5 75 TYR B CA 1
ATOM 1717 C C . TYR B 1 75 ? -10.367 13.469 16.781 1 84.5 75 TYR B C 1
ATOM 1719 O O . TYR B 1 75 ? -9.586 12.531 16.969 1 84.5 75 TYR B O 1
ATOM 1727 N N . ARG B 1 76 ? -11.547 13.484 17.25 1 88.31 76 ARG B N 1
ATOM 1728 C CA . ARG B 1 76 ? -12.023 12.5 18.219 1 88.31 76 ARG B CA 1
ATOM 1729 C C . ARG B 1 76 ? -11.984 11.094 17.625 1 88.31 76 ARG B C 1
ATOM 1731 O O . ARG B 1 76 ? -11.727 10.125 18.344 1 88.31 76 ARG B O 1
ATOM 1738 N N . TYR B 1 77 ? -12.195 10.977 16.328 1 91.06 77 TYR B N 1
ATOM 1739 C CA . TYR B 1 77 ? -12.336 9.664 15.711 1 91.06 77 TYR B CA 1
ATOM 1740 C C . TYR B 1 77 ? -11.062 9.258 14.977 1 91.06 77 TYR B C 1
ATOM 1742 O O . TYR B 1 77 ? -11.023 8.219 14.32 1 91.06 77 TYR B O 1
ATOM 1750 N N . LEU B 1 78 ? -10.047 10.008 15.117 1 88.75 78 LEU B N 1
ATOM 1751 C CA . LEU B 1 78 ? -8.82 9.773 14.367 1 88.75 78 LEU B CA 1
ATOM 1752 C C . LEU B 1 78 ? -8.109 8.516 14.867 1 88.75 78 LEU B C 1
ATOM 1754 O O . LEU B 1 78 ? -7.73 7.656 14.062 1 88.75 78 LEU B O 1
ATOM 1758 N N . LEU B 1 79 ? -7.973 8.43 16.203 1 90.12 79 LEU B N 1
ATOM 1759 C CA . LEU B 1 79 ? -7.258 7.289 16.766 1 90.12 79 LEU B CA 1
ATOM 1760 C C . LEU B 1 79 ? -7.996 5.988 16.484 1 90.12 79 LEU B C 1
ATOM 1762 O O . LEU B 1 79 ? -7.402 5.027 15.984 1 90.12 79 LEU B O 1
ATOM 1766 N N . PRO B 1 80 ? -9.281 5.922 16.766 1 94.19 80 PRO B N 1
ATOM 1767 C CA . PRO B 1 80 ? -10.008 4.707 16.391 1 94.19 80 PRO B CA 1
ATOM 1768 C C . PRO B 1 80 ? -9.875 4.371 14.906 1 94.19 80 PRO B C 1
ATOM 1770 O O . PRO B 1 80 ? -9.734 3.197 14.547 1 94.19 80 PRO B O 1
ATOM 1773 N N . SER B 1 81 ? -9.938 5.309 14.008 1 93.75 81 SER B N 1
ATOM 1774 C CA . SER B 1 81 ? -9.789 5.074 12.578 1 93.75 81 SER B CA 1
ATOM 1775 C C . SER B 1 81 ? -8.445 4.426 12.266 1 93.75 81 SER B C 1
ATOM 1777 O O . SER B 1 81 ? -8.375 3.486 11.469 1 93.75 81 SER B O 1
ATOM 1779 N N . ARG B 1 82 ? -7.426 4.855 12.906 1 92.25 82 ARG B N 1
ATOM 1780 C CA . ARG B 1 82 ? -6.09 4.324 12.664 1 92.25 82 ARG B CA 1
ATOM 1781 C C . ARG B 1 82 ? -5.961 2.902 13.203 1 92.25 82 ARG B C 1
ATOM 1783 O O . ARG B 1 82 ? -5.262 2.072 12.625 1 92.25 82 ARG B O 1
ATOM 1790 N N . ILE B 1 83 ? -6.641 2.646 14.312 1 94.62 83 ILE B N 1
ATOM 1791 C CA . ILE B 1 83 ? -6.637 1.296 14.867 1 94.62 83 ILE B CA 1
ATOM 1792 C C . ILE B 1 83 ? -7.328 0.341 13.898 1 94.62 83 ILE B C 1
ATOM 1794 O O . ILE B 1 83 ? -6.816 -0.743 13.609 1 94.62 83 ILE B O 1
ATOM 1798 N N . PHE B 1 84 ? -8.422 0.764 13.383 1 96.19 84 PHE B N 1
ATOM 1799 C CA . PHE B 1 84 ? -9.141 -0.064 12.422 1 96.19 84 PHE B CA 1
ATOM 1800 C C . PHE B 1 84 ? -8.32 -0.263 11.156 1 96.19 84 PHE B C 1
ATOM 1802 O O . PHE B 1 84 ? -8.336 -1.343 10.562 1 96.19 84 PHE B O 1
ATOM 1809 N N . SER B 1 85 ? -7.637 0.782 10.695 1 95.94 85 SER B N 1
ATOM 1810 C CA . SER B 1 85 ? -6.781 0.665 9.516 1 95.94 85 SER B CA 1
ATOM 1811 C C . SER B 1 85 ? -5.66 -0.345 9.742 1 95.94 85 SER B C 1
ATOM 1813 O O . SER B 1 85 ? -5.34 -1.137 8.859 1 95.94 85 SER B O 1
ATOM 1815 N N . LEU B 1 86 ? -5.102 -0.308 10.914 1 96.62 86 LEU B N 1
ATOM 1816 C CA . LEU B 1 86 ? -4.039 -1.249 11.25 1 96.62 86 LEU B CA 1
ATOM 1817 C C . LEU B 1 86 ? -4.566 -2.68 11.266 1 96.62 86 LEU B C 1
ATOM 1819 O O . LEU B 1 86 ? -3.932 -3.588 10.727 1 96.62 86 LEU B O 1
ATOM 1823 N N . CYS B 1 87 ? -5.684 -2.848 11.867 1 97.31 87 CYS B N 1
ATOM 1824 C CA . CYS B 1 87 ? -6.293 -4.172 11.922 1 97.31 87 CYS B CA 1
ATOM 1825 C C . CYS B 1 87 ? -6.621 -4.676 10.523 1 97.31 87 CYS B C 1
ATOM 1827 O O . CYS B 1 87 ? -6.41 -5.852 10.211 1 97.31 87 CYS B O 1
ATOM 1829 N N . ALA B 1 88 ? -7.141 -3.764 9.75 1 97.56 88 ALA B N 1
ATOM 1830 C CA . ALA B 1 88 ? -7.449 -4.129 8.367 1 97.56 88 ALA B CA 1
ATOM 1831 C C . ALA B 1 88 ? -6.195 -4.59 7.629 1 97.56 88 ALA B C 1
ATOM 1833 O O . ALA B 1 88 ? -6.223 -5.59 6.906 1 97.56 88 ALA B O 1
ATOM 1834 N N . ALA B 1 89 ? -5.133 -3.889 7.805 1 97.19 89 ALA B N 1
ATOM 1835 C CA . ALA B 1 89 ? -3.867 -4.227 7.156 1 97.19 89 ALA B CA 1
ATOM 1836 C C . ALA B 1 89 ? -3.379 -5.605 7.598 1 97.19 89 ALA B C 1
ATOM 1838 O O . ALA B 1 89 ? -2.984 -6.426 6.766 1 97.19 89 ALA B O 1
ATOM 1839 N N . LEU B 1 90 ? -3.447 -5.883 8.836 1 96.62 90 LEU B N 1
ATOM 1840 C CA . LEU B 1 90 ? -2.982 -7.156 9.383 1 96.62 90 LEU B CA 1
ATOM 1841 C C . LEU B 1 90 ? -3.84 -8.312 8.875 1 96.62 90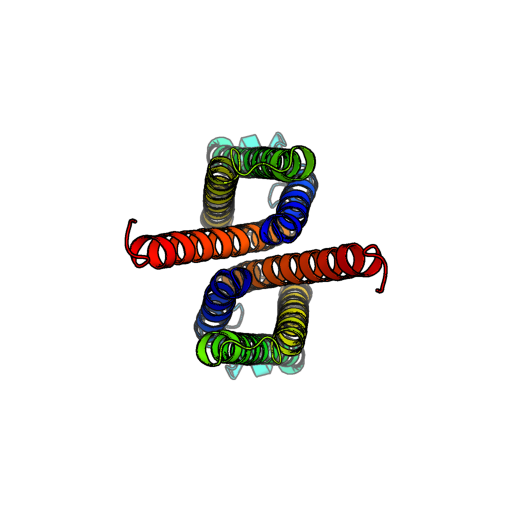 LEU B C 1
ATOM 1843 O O . LEU B 1 90 ? -3.314 -9.352 8.484 1 96.62 90 LEU B O 1
ATOM 1847 N N . CYS B 1 91 ? -5.102 -8.102 8.867 1 96.5 91 CYS B N 1
ATOM 1848 C CA . CYS B 1 91 ? -6.008 -9.141 8.391 1 96.5 91 CYS B CA 1
ATOM 1849 C C . CYS B 1 91 ? -5.789 -9.414 6.91 1 96.5 91 CYS B C 1
ATOM 1851 O O . CYS B 1 91 ? -5.773 -10.578 6.484 1 96.5 91 CYS B O 1
ATOM 1853 N N . ALA B 1 92 ? -5.68 -8.336 6.156 1 96.19 92 ALA B N 1
ATOM 1854 C CA . ALA B 1 92 ? -5.453 -8.508 4.723 1 96.19 92 ALA B CA 1
ATOM 1855 C C . ALA B 1 92 ? -4.156 -9.266 4.457 1 96.19 92 ALA B C 1
ATOM 1857 O O . ALA B 1 92 ? -4.125 -10.188 3.641 1 96.19 92 ALA B O 1
ATOM 1858 N N . MET B 1 93 ? -3.127 -8.938 5.184 1 94.75 93 MET B N 1
ATOM 1859 C CA . MET B 1 93 ? -1.84 -9.609 5.02 1 94.75 93 MET B CA 1
ATOM 1860 C C . MET B 1 93 ? -1.927 -11.062 5.457 1 94.75 93 MET B C 1
ATOM 1862 O O . MET B 1 93 ? -1.47 -11.961 4.746 1 94.75 93 MET B O 1
ATOM 1866 N N . ALA B 1 94 ? -2.484 -11.258 6.531 1 93.94 94 ALA B N 1
ATOM 1867 C CA . ALA B 1 94 ? -2.625 -12.625 7.047 1 93.94 94 ALA B CA 1
ATOM 1868 C C . ALA B 1 94 ? -3.412 -13.5 6.074 1 93.94 94 ALA B C 1
ATOM 1870 O O . ALA B 1 94 ? -3.057 -14.656 5.848 1 93.94 94 ALA B O 1
ATOM 1871 N N . SER B 1 95 ? -4.445 -12.906 5.527 1 93.44 95 SER B N 1
ATOM 1872 C CA . SER B 1 95 ? -5.289 -13.656 4.598 1 93.44 95 SER B CA 1
ATOM 1873 C C . SER B 1 95 ? -4.496 -14.109 3.375 1 93.44 95 SER B C 1
ATOM 1875 O O . SER B 1 95 ? -4.492 -15.297 3.039 1 93.44 95 SER B O 1
ATOM 1877 N N . ILE B 1 96 ? -3.84 -13.195 2.736 1 90.31 96 ILE B N 1
ATOM 1878 C CA . ILE B 1 96 ? -3.188 -13.477 1.463 1 90.31 96 ILE B CA 1
ATOM 1879 C C . ILE B 1 96 ? -1.964 -14.359 1.693 1 90.31 96 ILE B C 1
ATOM 1881 O O . ILE B 1 96 ? -1.68 -15.258 0.896 1 90.31 96 ILE B O 1
ATOM 1885 N N . PHE B 1 97 ? -1.271 -14.203 2.775 1 86.25 97 PHE B N 1
ATOM 1886 C CA . PHE B 1 97 ? -0.134 -15.07 3.059 1 86.25 97 PHE B CA 1
ATOM 1887 C C . PHE B 1 97 ? -0.6 -16.484 3.4 1 86.25 97 PHE B C 1
ATOM 1889 O O . PHE B 1 97 ? 0.046 -17.469 3.027 1 86.25 97 PHE B O 1
ATOM 1896 N N . TYR B 1 98 ? -1.705 -16.531 4.105 1 88.25 98 TYR B N 1
ATOM 1897 C CA . TYR B 1 98 ? -2.285 -17.844 4.367 1 88.25 98 TYR B CA 1
ATOM 1898 C C . TYR B 1 98 ? -2.732 -18.5 3.07 1 88.25 98 TYR B C 1
ATOM 1900 O O . TYR B 1 98 ? -2.559 -19.703 2.893 1 88.25 98 TYR B O 1
ATOM 1908 N N . TYR B 1 99 ? -3.271 -17.688 2.197 1 87.31 99 TYR B N 1
ATOM 1909 C CA . TYR B 1 99 ? -3.678 -18.188 0.889 1 87.31 99 TYR B CA 1
ATOM 1910 C C . TYR B 1 99 ? -2.494 -18.797 0.144 1 87.31 99 TYR B C 1
ATOM 1912 O O . TYR B 1 99 ? -2.604 -19.875 -0.434 1 87.31 99 TYR B O 1
ATOM 1920 N N . TYR B 1 100 ? -1.362 -18.156 0.14 1 82.69 100 TYR B N 1
ATOM 1921 C CA . TYR B 1 100 ? -0.181 -18.625 -0.573 1 82.69 100 TYR B CA 1
ATOM 1922 C C . TYR B 1 100 ? 0.344 -19.922 0.041 1 82.69 100 TYR B C 1
ATOM 1924 O O . TYR B 1 100 ? 0.897 -20.766 -0.663 1 82.69 100 TYR B O 1
ATOM 1932 N N . GLU B 1 101 ? 0.192 -20.078 1.285 1 81.19 101 GLU B N 1
ATOM 1933 C CA . GLU B 1 101 ? 0.659 -21.281 1.967 1 81.19 101 GLU B CA 1
ATOM 1934 C C . GLU B 1 101 ? -0.218 -22.484 1.627 1 81.19 101 GLU B C 1
ATOM 1936 O O . GLU B 1 101 ? 0.281 -23.594 1.478 1 81.19 101 GLU B O 1
ATOM 1941 N N . GLU B 1 102 ? -1.474 -22.156 1.396 1 79.06 102 GLU B N 1
ATOM 1942 C CA . GLU B 1 102 ? -2.42 -23.266 1.271 1 79.06 102 GLU B CA 1
ATOM 1943 C C . GLU B 1 102 ? -2.756 -23.531 -0.192 1 79.06 102 GLU B C 1
ATOM 1945 O O . GLU B 1 102 ? -3.072 -24.672 -0.559 1 79.06 102 GLU B O 1
ATOM 1950 N N . PHE B 1 103 ? -2.664 -22.328 -0.917 1 73.62 103 PHE B N 1
ATOM 1951 C CA . PHE B 1 103 ? -3.094 -22.469 -2.303 1 73.62 103 PHE B CA 1
ATOM 1952 C C . PHE B 1 103 ? -1.902 -22.391 -3.25 1 73.62 103 PHE B C 1
ATOM 1954 O O . PHE B 1 103 ? -1.003 -21.562 -3.059 1 73.62 103 PHE B O 1
ATOM 1961 N N . ILE B 1 104 ? -1.461 -23.312 -3.926 1 63.41 104 ILE B N 1
ATOM 1962 C CA . ILE B 1 104 ? -0.221 -23.484 -4.676 1 63.41 104 ILE B CA 1
ATOM 1963 C C . ILE B 1 104 ? -0.306 -22.719 -5.992 1 63.41 104 ILE B C 1
ATOM 1965 O O . ILE B 1 104 ? 0.717 -22.422 -6.613 1 63.41 104 ILE B O 1
ATOM 1969 N N . GLN B 1 105 ? -1.471 -22.141 -6.246 1 66.19 105 GLN B N 1
ATOM 1970 C CA . GLN B 1 105 ? -1.516 -21.531 -7.57 1 66.19 105 GLN B CA 1
ATOM 1971 C C . GLN B 1 105 ? -1.896 -20.062 -7.488 1 66.19 105 GLN B C 1
ATOM 1973 O O . GLN B 1 105 ? -2.809 -19.688 -6.742 1 66.19 105 GLN B O 1
ATOM 1978 N N . PRO B 1 106 ? -1.122 -19.359 -8.227 1 63.44 106 PRO B N 1
ATOM 1979 C CA . PRO B 1 106 ? -1.476 -17.953 -8.289 1 63.44 106 PRO B CA 1
ATOM 1980 C C . PRO B 1 106 ? -2.717 -17.688 -9.141 1 63.44 106 PRO B C 1
ATOM 1982 O O . PRO B 1 106 ? -2.99 -18.438 -10.086 1 63.44 106 PRO B O 1
ATOM 1985 N N . SER B 1 107 ? -3.494 -16.672 -8.648 1 80.38 107 SER B N 1
ATOM 1986 C CA . SER B 1 107 ? -4.684 -16.219 -9.359 1 80.38 107 SER B CA 1
ATOM 1987 C C . SER B 1 107 ? -4.766 -14.703 -9.391 1 80.38 107 SER B C 1
ATOM 1989 O O . SER B 1 107 ? -4.117 -14.023 -8.594 1 80.38 107 SER B O 1
ATOM 1991 N N . TRP B 1 108 ? -5.5 -14.211 -10.32 1 83.5 108 TRP B N 1
ATOM 1992 C CA . TRP B 1 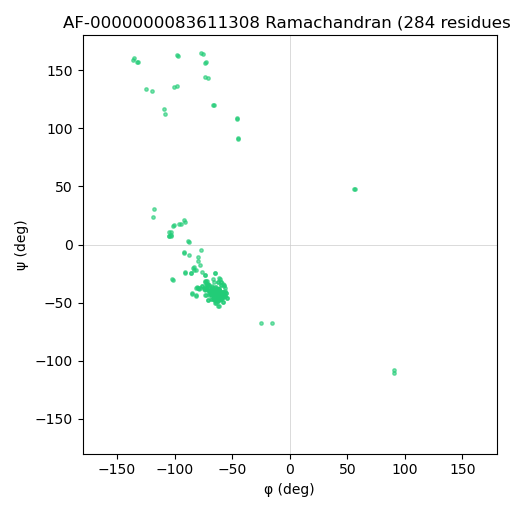108 ? -5.5 -12.766 -10.516 1 83.5 108 TRP B CA 1
ATOM 1993 C C . TRP B 1 108 ? -6.211 -12.07 -9.359 1 83.5 108 TRP B C 1
ATOM 1995 O O . TRP B 1 108 ? -5.832 -10.961 -8.969 1 83.5 108 TRP B O 1
ATOM 2005 N N . SER B 1 109 ? -7.211 -12.656 -8.828 1 87.62 109 SER B N 1
ATOM 2006 C CA . SER B 1 109 ? -7.875 -12.062 -7.672 1 87.62 109 SER B CA 1
ATOM 2007 C C . SER B 1 109 ? -6.938 -12 -6.469 1 87.62 109 SER B C 1
ATOM 2009 O O . SER B 1 109 ? -6.949 -11.023 -5.715 1 87.62 109 SER B O 1
ATOM 2011 N N . GLN B 1 110 ? -6.156 -13 -6.375 1 87.5 110 GLN B N 1
ATOM 2012 C CA . GLN B 1 110 ? -5.188 -13.016 -5.285 1 87.5 110 GLN B CA 1
ATOM 2013 C C . GLN B 1 110 ? -4.129 -11.93 -5.48 1 87.5 110 GLN B C 1
ATOM 2015 O O . GLN B 1 110 ? -3.682 -11.312 -4.516 1 87.5 110 GLN B O 1
ATOM 2020 N N . ASP B 1 111 ? -3.729 -11.695 -6.668 1 86.81 111 ASP B N 1
ATOM 2021 C CA . ASP B 1 111 ? -2.738 -10.664 -6.973 1 86.81 111 ASP B CA 1
ATOM 2022 C C . ASP B 1 111 ? -3.262 -9.273 -6.617 1 86.81 111 ASP B C 1
ATOM 2024 O O . ASP B 1 111 ? -2.551 -8.477 -6 1 86.81 111 ASP B O 1
ATOM 2028 N N . ILE B 1 112 ? -4.465 -9.039 -6.996 1 90.94 112 ILE B N 1
ATOM 2029 C CA . ILE B 1 112 ? -5.074 -7.754 -6.676 1 90.94 112 ILE B CA 1
ATOM 2030 C C . ILE B 1 112 ? -5.188 -7.602 -5.16 1 90.94 112 ILE B C 1
ATOM 2032 O O . ILE B 1 112 ? -4.852 -6.551 -4.609 1 90.94 112 ILE B O 1
ATOM 2036 N N . ALA B 1 113 ? -5.613 -8.664 -4.527 1 93.38 113 ALA B N 1
ATOM 2037 C CA . ALA B 1 113 ? -5.758 -8.625 -3.076 1 93.38 113 ALA B CA 1
ATOM 2038 C C . ALA B 1 113 ? -4.414 -8.367 -2.398 1 93.38 113 ALA B C 1
ATOM 2040 O O . ALA B 1 113 ? -4.344 -7.66 -1.392 1 93.38 113 ALA B O 1
ATOM 2041 N N . LEU B 1 114 ? -3.434 -8.953 -2.914 1 92.75 114 LEU B N 1
ATOM 2042 C CA . LEU B 1 114 ? -2.094 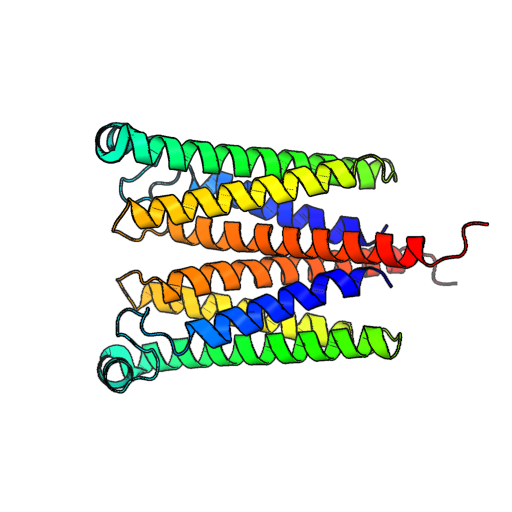-8.758 -2.371 1 92.75 114 LEU B CA 1
ATOM 2043 C C . LEU B 1 114 ? -1.638 -7.316 -2.568 1 92.75 114 LEU B C 1
ATOM 2045 O O . LEU B 1 114 ? -1.065 -6.711 -1.658 1 92.75 114 LEU B O 1
ATOM 2049 N N . HIS B 1 115 ? -1.861 -6.777 -3.707 1 93.75 115 HIS B N 1
ATOM 2050 C CA . HIS B 1 115 ? -1.547 -5.379 -3.975 1 93.75 115 HIS B CA 1
ATOM 2051 C C . HIS B 1 115 ? -2.299 -4.453 -3.023 1 93.75 115 HIS B C 1
ATOM 2053 O O . HIS B 1 115 ? -1.708 -3.543 -2.438 1 93.75 115 HIS B O 1
ATOM 2059 N N . VAL B 1 116 ? -3.521 -4.754 -2.875 1 95.81 116 VAL B N 1
ATOM 2060 C CA . VAL B 1 116 ? -4.387 -3.959 -2.01 1 95.81 116 VAL B CA 1
ATOM 2061 C C . VAL B 1 116 ? -3.939 -4.098 -0.558 1 95.81 116 VAL B C 1
ATOM 2063 O O . VAL B 1 116 ? -3.959 -3.127 0.201 1 95.81 116 VAL B O 1
ATOM 2066 N N . SER B 1 117 ? -3.602 -5.273 -0.167 1 95.94 117 SER B N 1
ATOM 2067 C CA . SER B 1 117 ? -3.037 -5.473 1.164 1 95.94 117 SER B CA 1
ATOM 2068 C C . SER B 1 117 ? -1.792 -4.613 1.37 1 95.94 117 SER B C 1
ATOM 2070 O O . SER B 1 117 ? -1.554 -4.109 2.469 1 95.94 117 SER B O 1
ATOM 2072 N N . GLY B 1 118 ? -1.002 -4.453 0.364 1 96.5 118 GLY B N 1
ATOM 2073 C CA . GLY B 1 118 ? 0.134 -3.545 0.407 1 96.5 118 GLY B CA 1
ATOM 2074 C C . GLY B 1 118 ? -0.267 -2.096 0.604 1 96.5 118 GLY B C 1
ATOM 2075 O O . GLY B 1 118 ? 0.36 -1.373 1.382 1 96.5 118 GLY B O 1
ATOM 2076 N N . MET B 1 119 ? -1.271 -1.693 -0.098 1 96.5 119 MET B N 1
ATOM 2077 C CA . MET B 1 119 ? -1.75 -0.317 0 1 96.5 119 MET B CA 1
ATOM 2078 C C . MET B 1 119 ? -2.135 0.024 1.437 1 96.5 119 MET B C 1
ATOM 2080 O O . MET B 1 119 ? -1.689 1.037 1.979 1 96.5 119 MET B O 1
ATOM 2084 N N . ILE B 1 120 ? -2.9 -0.825 1.993 1 96.75 120 ILE B N 1
ATOM 2085 C CA . ILE B 1 120 ? -3.375 -0.526 3.34 1 96.75 120 ILE B CA 1
ATOM 2086 C C . ILE B 1 120 ? -2.234 -0.707 4.34 1 96.75 120 ILE B C 1
ATOM 2088 O O . ILE B 1 120 ? -2.18 -0.014 5.359 1 96.75 120 ILE B O 1
ATOM 2092 N N . SER B 1 121 ? -1.312 -1.595 4.141 1 96.06 121 SER B N 1
ATOM 2093 C CA . SER B 1 121 ? -0.128 -1.717 4.98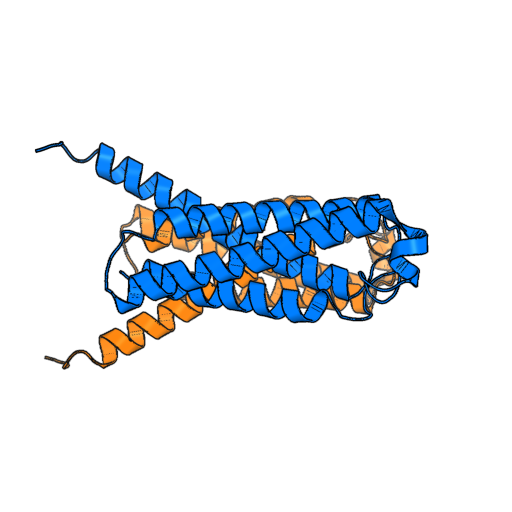4 1 96.06 121 SER B CA 1
ATOM 2094 C C . SER B 1 121 ? 0.71 -0.443 4.949 1 96.06 121 SER B C 1
ATOM 2096 O O . SER B 1 121 ? 1.188 0.021 5.984 1 96.06 121 SER B O 1
ATOM 2098 N N . GLY B 1 122 ? 0.893 0.033 3.723 1 95.25 122 GLY B N 1
ATOM 2099 C CA . GLY B 1 122 ? 1.583 1.308 3.605 1 95.25 122 GLY B CA 1
ATOM 2100 C C . GLY B 1 122 ? 0.914 2.424 4.387 1 95.25 122 GLY B C 1
ATOM 2101 O O . GLY B 1 122 ? 1.587 3.207 5.059 1 95.25 122 GLY B O 1
ATOM 2102 N N . LEU B 1 123 ? -0.353 2.467 4.273 1 94.25 123 LEU B N 1
ATOM 2103 C CA . LEU B 1 123 ? -1.115 3.473 5.004 1 94.25 123 LEU B CA 1
ATOM 2104 C C . LEU B 1 123 ? -0.962 3.285 6.512 1 94.25 123 LEU B C 1
ATOM 2106 O O . LEU B 1 123 ? -0.8 4.258 7.25 1 94.25 123 LEU B O 1
ATOM 2110 N N . ALA B 1 124 ? -1.027 2.08 6.969 1 94 124 ALA B N 1
ATOM 2111 C CA . ALA B 1 124 ? -0.892 1.79 8.391 1 94 124 ALA B CA 1
ATOM 2112 C C . ALA B 1 124 ? 0.48 2.213 8.914 1 94 124 ALA B C 1
ATOM 2114 O O . ALA B 1 124 ? 0.591 2.795 9.992 1 94 124 ALA B O 1
ATOM 2115 N N . ILE B 1 125 ? 1.449 1.942 8.203 1 93.19 125 ILE B N 1
ATOM 2116 C CA . ILE B 1 125 ? 2.803 2.332 8.578 1 93.19 125 ILE B CA 1
ATOM 2117 C C . ILE B 1 125 ? 2.904 3.855 8.641 1 93.19 125 ILE B C 1
ATOM 2119 O O . ILE B 1 125 ? 3.486 4.41 9.57 1 93.19 125 ILE B O 1
ATOM 2123 N N . PHE B 1 126 ? 2.357 4.527 7.633 1 91.94 126 PHE B N 1
ATOM 2124 C CA . PHE B 1 126 ? 2.307 5.984 7.613 1 91.94 126 PHE B CA 1
ATOM 2125 C C . PHE B 1 126 ? 1.647 6.52 8.883 1 91.94 126 PHE B C 1
ATOM 2127 O O . PHE B 1 126 ? 2.158 7.453 9.508 1 91.94 126 PHE B O 1
ATOM 2134 N N . GLN B 1 127 ? 0.553 5.922 9.219 1 90.69 127 GLN B N 1
ATOM 2135 C CA . GLN B 1 127 ? -0.234 6.391 10.352 1 90.69 127 GLN B CA 1
ATOM 2136 C C . GLN B 1 127 ? 0.503 6.156 11.672 1 90.69 127 GLN B C 1
ATOM 2138 O O . GLN B 1 127 ? 0.521 7.031 12.539 1 90.69 127 GLN B O 1
ATOM 2143 N N . ILE B 1 128 ? 1.097 4.996 11.797 1 90.12 128 ILE B N 1
ATOM 2144 C CA . ILE B 1 128 ? 1.842 4.66 13.008 1 90.12 128 ILE B CA 1
ATOM 2145 C C . ILE B 1 128 ? 3.043 5.594 13.148 1 90.12 128 ILE B C 1
ATOM 2147 O O . ILE B 1 128 ? 3.293 6.137 14.227 1 90.12 128 ILE B O 1
ATOM 2151 N N . ALA B 1 129 ? 3.746 5.809 12.07 1 87.56 129 ALA B N 1
ATOM 2152 C CA . ALA B 1 129 ? 4.918 6.684 12.094 1 87.56 129 ALA B CA 1
ATOM 2153 C C . ALA B 1 129 ? 4.527 8.109 12.477 1 87.56 129 ALA B C 1
ATOM 2155 O O . ALA B 1 129 ? 5.223 8.758 13.258 1 87.56 129 ALA B O 1
ATOM 2156 N N . ASN B 1 130 ? 3.469 8.586 11.898 1 85.12 130 ASN B N 1
ATOM 2157 C CA . ASN B 1 130 ? 2.988 9.922 12.227 1 85.12 130 ASN B CA 1
ATOM 2158 C C . ASN B 1 130 ? 2.557 10.016 13.688 1 85.12 130 ASN B C 1
ATOM 2160 O O . ASN B 1 130 ? 2.797 11.031 14.344 1 85.12 130 ASN B O 1
ATOM 2164 N N . PHE B 1 131 ? 1.927 9 14.164 1 83.38 131 PHE B N 1
ATOM 2165 C CA . PHE B 1 131 ? 1.479 8.961 15.555 1 83.38 131 PHE B CA 1
ATOM 2166 C C . PHE B 1 131 ? 2.664 9.023 16.516 1 83.38 131 PHE B C 1
ATOM 2168 O O . PHE B 1 131 ? 2.641 9.773 17.484 1 83.38 131 PHE B O 1
ATOM 2175 N N . ILE B 1 132 ? 3.672 8.266 16.219 1 82.94 132 ILE B N 1
ATOM 2176 C CA . ILE B 1 132 ? 4.871 8.227 17.047 1 82.94 132 ILE B CA 1
ATOM 2177 C C . ILE B 1 132 ? 5.551 9.594 17.047 1 82.94 132 ILE B C 1
ATOM 2179 O O . ILE B 1 132 ? 5.969 10.094 18.094 1 82.94 132 ILE B O 1
ATOM 2183 N N . TYR B 1 133 ? 5.598 10.195 15.922 1 78.5 133 TYR B N 1
ATOM 2184 C CA . TYR B 1 133 ? 6.258 11.492 15.805 1 78.5 133 TYR B CA 1
ATOM 2185 C C . TYR B 1 133 ? 5.523 12.555 16.609 1 78.5 133 TYR B C 1
ATOM 2187 O O . TYR B 1 133 ? 6.145 13.344 17.328 1 78.5 133 TYR B O 1
ATOM 2195 N N . VAL B 1 134 ? 4.223 12.633 16.469 1 77.94 134 VAL B N 1
ATOM 2196 C CA . VAL B 1 134 ? 3.438 13.633 17.172 1 77.94 134 VAL B CA 1
ATOM 2197 C C . VAL B 1 134 ? 3.557 13.414 18.688 1 77.94 134 VAL B C 1
ATOM 2199 O O . VAL B 1 134 ? 3.674 14.367 19.453 1 77.94 134 VAL B O 1
ATOM 2202 N N . LYS B 1 135 ? 3.566 12.227 19.125 1 79.38 135 LYS B N 1
ATOM 2203 C CA . LYS B 1 135 ? 3.697 11.93 20.562 1 79.38 135 LYS B CA 1
ATOM 2204 C C . LYS B 1 135 ? 5.07 12.336 21.078 1 79.38 135 LYS B C 1
ATOM 2206 O O . LYS B 1 135 ? 5.18 12.914 22.172 1 79.38 135 LYS B O 1
ATOM 2211 N N . VAL B 1 136 ? 6.086 12.055 20.25 1 74.56 136 VAL B N 1
ATOM 2212 C CA . VAL B 1 136 ? 7.445 12.391 20.656 1 74.56 136 VAL B CA 1
ATOM 2213 C C . VAL B 1 136 ? 7.625 13.906 20.641 1 74.56 136 VAL B C 1
ATOM 2215 O O . VAL B 1 136 ? 8.242 14.477 21.562 1 74.56 136 VAL B O 1
ATOM 2218 N N . ALA B 1 137 ? 7.105 14.57 19.656 1 74.44 137 ALA B N 1
ATOM 2219 C CA . ALA B 1 137 ? 7.203 16.016 19.547 1 74.44 137 ALA B CA 1
ATOM 2220 C C . ALA B 1 137 ? 6.434 16.703 20.672 1 74.44 137 ALA B C 1
ATOM 2222 O O . ALA B 1 137 ? 6.891 17.703 21.234 1 74.44 137 ALA B O 1
ATOM 2223 N N . ASN B 1 138 ? 5.246 16.109 21 1 73.62 138 ASN B N 1
ATOM 2224 C CA . ASN B 1 138 ? 4.453 16.688 22.078 1 73.62 138 ASN B CA 1
ATOM 2225 C C . ASN B 1 138 ? 5.062 16.375 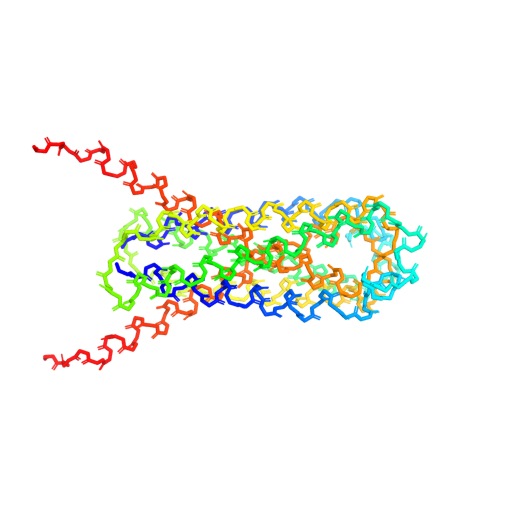23.438 1 73.62 138 ASN B C 1
ATOM 2227 O O . ASN B 1 138 ? 4.844 17.109 24.406 1 73.62 138 ASN B O 1
ATOM 2231 N N . GLY B 1 139 ? 5.574 15.195 23.516 1 67.44 139 GLY B N 1
ATOM 2232 C CA . GLY B 1 139 ? 6.223 14.859 24.781 1 67.44 139 GLY B CA 1
ATOM 2233 C C . GLY B 1 139 ? 7.449 15.703 25.062 1 67.44 139 GLY B C 1
ATOM 2234 O O . GLY B 1 139 ? 7.848 15.859 26.219 1 67.44 139 GLY B O 1
ATOM 2235 N N . LYS B 1 140 ? 8.078 16.234 24.125 1 68.81 140 LYS B N 1
ATOM 2236 C CA . LYS B 1 140 ? 9.273 17.047 24.297 1 68.81 140 LYS B CA 1
ATOM 2237 C C . LYS B 1 140 ? 8.914 18.5 24.578 1 68.81 140 LYS B C 1
ATOM 2239 O O . LYS B 1 140 ? 9.766 19.297 24.984 1 68.81 140 LYS B O 1
ATOM 2244 N N . LEU B 1 141 ? 7.797 18.844 24.156 1 55.84 141 LEU B N 1
ATOM 2245 C CA . LEU B 1 141 ? 7.395 20.203 24.5 1 55.84 141 LEU B CA 1
ATOM 2246 C C . LEU B 1 141 ? 7.188 20.359 26 1 55.84 141 LEU B C 1
ATOM 2248 O O . LEU B 1 141 ? 6.578 19.484 26.641 1 55.84 141 LEU B O 1
ATOM 2252 N N . PRO B 1 142 ? 7.953 21.266 26.625 1 52.16 142 PRO B N 1
ATOM 2253 C CA . PRO B 1 142 ? 7.727 21.5 28.047 1 52.16 142 PRO B CA 1
ATOM 2254 C C . PRO B 1 142 ? 6.246 21.641 28.406 1 52.16 142 PRO B C 1
ATOM 2256 O O . PRO B 1 142 ? 5.5 22.281 27.656 1 52.16 142 PRO B O 1
ATOM 2259 N N . LYS B 1 143 ? 5.539 20.562 29.156 1 54.59 143 LYS B N 1
ATOM 2260 C CA . LYS B 1 143 ? 4.207 20.719 29.734 1 54.59 143 LYS B CA 1
ATOM 2261 C C . LYS B 1 143 ? 4.09 22.062 30.469 1 54.59 143 LYS B C 1
ATOM 2263 O O . LYS B 1 143 ? 4.875 22.344 31.375 1 54.59 143 LYS B O 1
ATOM 2268 N N . GLU B 1 144 ? 3.639 23.141 29.781 1 43.44 144 GLU B N 1
ATOM 2269 C CA . GLU B 1 144 ? 3.336 24.281 30.641 1 43.44 144 GLU B CA 1
ATOM 2270 C C . GLU B 1 144 ? 2.34 23.891 31.734 1 43.44 144 GLU B C 1
ATOM 2272 O O . GLU B 1 144 ? 1.424 23.109 31.5 1 43.44 144 GLU B O 1
#

Secondary structure (DSSP, 8-state):
-THHHHHHHHHHHHHHHHHHHTTSS-BTTBSTTSHHHHHHSHHHHHHHHHHHHHHHHHHHHHHHHHHHHHHHT-STTHHHHHHHHHHHHHHHHHHHHHHHHH--S--HHHHHHHHHHHHHHHHHHHHHHHHHHHHHHHHHS---/-THHHHHHHHHHHHHHHHHHHTTSS-BTTBSTTSHHHHHHSHHHHHHHHHHHHHHHHHHHHHHHHHHHHHHHT-STTHHHHHHHHHHHHHHHHHHHHHHHHH--S--HHHHHHHHHHHHHHHHHHHHHHHHHHHHHHHHHS---

Organism: Rodentolepis nana (NCBI:txid102285)

Nearest PDB structures (foldseek):
  1x8z-assembly1_A-2  TM=7.878E-01  e=2.076E+00  Arabidopsis thaliana
  1x8z-assembly3_A  TM=7.878E-01  e=2.076E+00  Arabidopsis thaliana
  1x8z-assembly2_C  TM=6.800E-01  e=2.305E+00  Arabidopsis thaliana
  1x91-assembly1_A  TM=6.297E-01  e=2.187E+00  Arabidopsis thaliana
  1x8z-assembly1_A-2  TM=7.869E-01  e=2.607E+00  Arabidopsis thaliana

Solvent-accessible surface area (backbone atoms only — not comparable to full-atom values): 13734 Å² total; per-residue (Å²): 124,68,71,53,54,13,51,36,58,43,28,47,49,44,24,51,51,44,65,53,36,54,73,29,64,32,37,81,58,26,25,59,84,32,68,63,18,40,69,73,37,39,69,62,34,48,52,30,50,51,28,39,51,49,15,31,51,28,20,45,51,18,26,51,32,41,49,50,20,63,74,68,70,46,70,83,36,48,62,61,19,51,51,28,30,41,51,15,19,51,28,26,44,53,17,50,54,49,40,58,74,73,41,90,57,73,31,63,29,53,50,51,49,35,22,39,25,13,18,40,38,25,48,32,49,20,51,52,39,32,49,52,48,52,49,52,58,56,66,65,43,79,84,124,129,69,68,55,55,12,51,36,58,44,29,48,51,44,26,52,52,43,66,52,38,54,76,29,65,33,36,79,60,27,25,56,82,32,69,65,16,40,70,73,38,39,71,63,36,49,52,30,49,51,27,40,50,50,17,32,52,27,20,45,51,18,27,50,32,40,49,50,21,63,74,68,68,45,68,81,36,48,62,62,19,51,52,29,32,38,50,14,20,50,28,28,44,51,16,52,54,50,41,57,74,74,40,90,56,74,30,64,29,50,51,51,50,35,23,39,24,13,17,40,38,26,47,33,50,20,52,51,39,31,51,51,48,51,52,53,57,56,66,64,44,79,85,123

Foldseek 3Di:
DVVLVVLLVLLVVLLVLLVVLQQALFDPQGHLPDPSNCVPVVPLSCLLSVLSVLLNVLSVVLNVLSVCCVVVVHCPSVVVSLVSLVSSLVSLVVNLVSCVVRPVDDTPSSVSSVVSSVSSVVSSVVSVVVVVVVCVVVVPPPPD/DPPLVVLLVLLVVLLVLLVVLQQALFDPQGHLPDPSNCVPVVPLSCLLSVLSVLLNVLSVVLNVLSVVCVVVVHCPSVVVSLVSLVSSLVSLVVNLVSCVVRPVDDTPSSVSSVVSSVSSVVSSVVSVVVVVVVCVVVVPPPPD